Protein AF-A0A1Q3EMU6-F1 (afdb_monomer_lite)

Organism: Lentinula edodes (NCBI:txid5353)

Sequence (218 aa):
MSLITSTPNDILKLAMDQFSRGIFHMPHPSHAVPPSGKPLSSGAAPALDSFSRAKELFTIGSEALLVAEKLENPSERKYWASWSDSVFNQMKMEADVDAWRGPINRARGQCCLIVGTAQAEEFEEALENGDESVLRSEDADEAREALMDAISFLEKAKSAATSTDMDQDDDELQHFLEEALLTLANLTLDEKKREDLYLRAQKESGGAIDLSDEMDES

pLDDT: mean 84.79, std 17.45, range [35.22, 98.69]

Foldseek 3Di:
DDPVPDDLLRVCVVCVVVVVVCLVPDDAPVPPDDPDDDDDDPDPDDPPPPDDSLVVLLVVLVVLLVSLVPDPQLVSSLVSLVVSLVSLVVSCPHPCCLVCLLVSLQSNLSSLLSNLVSLLVVCVVVVVVVNLVCLVDPSVVSSLVSLVSSLVSLVSNVVSDPDDPPDPVLVVSLVSNLSSLQSNLVSDPDVVVSVVSNVVSCVSVVNPDDPPVVPPPD

Radius of gyration: 21.56 Å; chains: 1; bounding box: 58×44×61 Å

Secondary structure (DSSP, 8-state):
--GGG--HHHHHHHHHHHHHHHHHHSPPGGG----S----------------HHHHHHHHHHHHHHHHTT-SSHHHHHHHHHHHHHHHHHGGGSTTHHHHHHHHHHHHHHHHHHHHHHHHHHHHHHHHTT-GGGGGSHHHHHHHHHHHHHHHHHHHHHHH--SSSHHHHHHHHHHHHHHHHHHHHHT---HHHHHHHHHHHHHHTTT---TTSSTT--

Structure (mmCIF, N/CA/C/O backbone):
data_AF-A0A1Q3EMU6-F1
#
_entry.id   AF-A0A1Q3EMU6-F1
#
loop_
_atom_site.group_PDB
_atom_site.id
_atom_site.type_symbol
_atom_site.label_atom_id
_atom_site.label_alt_id
_atom_site.label_comp_id
_atom_site.label_asym_id
_atom_site.label_entity_id
_atom_site.label_seq_id
_atom_site.pdbx_PDB_ins_code
_atom_site.Cartn_x
_atom_site.Cartn_y
_atom_site.Cartn_z
_atom_site.occupancy
_atom_site.B_iso_or_equiv
_atom_site.auth_seq_id
_atom_site.auth_comp_id
_atom_site.auth_asym_id
_atom_site.auth_atom_id
_atom_site.pdbx_PDB_model_num
ATOM 1 N N . MET A 1 1 ? -12.445 -24.877 -18.626 1.00 53.44 1 MET A N 1
ATOM 2 C CA . MET A 1 1 ? -12.879 -23.515 -18.259 1.00 53.44 1 MET A CA 1
ATOM 3 C C . MET A 1 1 ? -12.935 -22.684 -19.526 1.00 53.44 1 MET A C 1
ATOM 5 O O . MET A 1 1 ? -12.009 -22.783 -20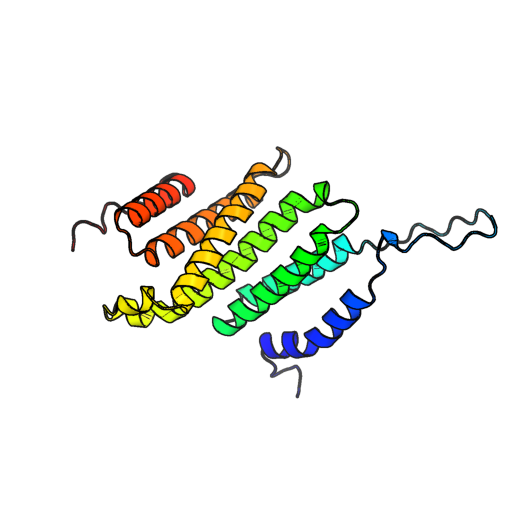.321 1.00 53.44 1 MET A O 1
ATOM 9 N N . SER A 1 2 ? -14.033 -21.968 -19.764 1.00 69.06 2 SER A N 1
ATOM 10 C CA . SER A 1 2 ? -14.103 -20.980 -20.846 1.00 69.06 2 SER A CA 1
ATOM 11 C C . SER A 1 2 ? -13.626 -19.648 -20.280 1.00 69.06 2 SER A C 1
ATOM 13 O O . SER A 1 2 ? -14.120 -19.250 -19.231 1.00 69.06 2 SER A O 1
ATOM 15 N N . LEU A 1 3 ? -12.708 -18.958 -20.965 1.00 71.94 3 LEU A N 1
ATOM 16 C CA . LEU A 1 3 ? -12.192 -17.642 -20.547 1.00 71.94 3 LEU A CA 1
ATOM 17 C C . LEU A 1 3 ? -13.309 -16.601 -20.335 1.00 71.94 3 LEU A C 1
ATOM 19 O O . LEU A 1 3 ? -13.121 -15.631 -19.619 1.00 71.94 3 LEU A O 1
ATOM 23 N N . ILE A 1 4 ? -14.480 -16.825 -20.937 1.00 78.00 4 ILE A N 1
ATOM 24 C CA . ILE A 1 4 ? -15.640 -15.924 -20.891 1.00 78.00 4 ILE A CA 1
ATOM 25 C C . ILE A 1 4 ? -16.303 -15.888 -19.500 1.00 78.00 4 ILE A C 1
ATOM 27 O O . ILE A 1 4 ? -16.995 -14.927 -19.189 1.00 78.00 4 ILE A O 1
ATOM 31 N N . THR A 1 5 ? -16.109 -16.912 -18.660 1.00 86.38 5 THR A N 1
ATOM 32 C CA . THR A 1 5 ? -16.716 -16.988 -17.315 1.00 86.38 5 THR A CA 1
ATOM 33 C C . THR A 1 5 ? -15.688 -16.921 -16.187 1.00 86.38 5 THR A C 1
ATOM 35 O O . THR A 1 5 ? -16.038 -17.191 -15.043 1.00 86.38 5 THR A O 1
ATOM 38 N N . SER A 1 6 ? -14.419 -16.661 -16.502 1.00 89.88 6 SER A N 1
ATOM 39 C CA . SER A 1 6 ? -13.349 -16.591 -15.505 1.00 89.88 6 SER A CA 1
ATOM 40 C C . SER A 1 6 ? -13.341 -15.224 -14.832 1.00 89.88 6 SER A C 1
ATOM 42 O O . SER A 1 6 ? -13.417 -14.201 -15.511 1.00 89.88 6 SER A O 1
ATOM 44 N N . THR A 1 7 ? -13.226 -15.207 -13.505 1.00 92.44 7 THR A N 1
ATOM 45 C CA . THR A 1 7 ? -13.000 -13.962 -12.759 1.00 92.44 7 THR A CA 1
ATOM 46 C C . THR A 1 7 ? -11.594 -13.416 -13.051 1.00 92.44 7 THR A C 1
ATOM 48 O O . THR A 1 7 ? -10.720 -14.181 -13.480 1.00 92.44 7 THR A O 1
ATOM 51 N N . PRO A 1 8 ? -11.317 -12.122 -12.806 1.00 93.56 8 PRO A N 1
ATOM 52 C CA . PRO A 1 8 ? -9.963 -11.583 -12.944 1.00 93.56 8 PRO A CA 1
ATOM 53 C C . PRO A 1 8 ? -8.926 -12.358 -12.114 1.00 93.56 8 PRO A C 1
ATOM 55 O O . PRO A 1 8 ? -7.853 -12.682 -12.621 1.00 93.56 8 PRO A O 1
ATOM 58 N N . ASN A 1 9 ? -9.276 -12.759 -10.888 1.00 94.00 9 ASN A N 1
ATOM 59 C CA . ASN A 1 9 ? -8.432 -13.605 -10.044 1.00 94.00 9 ASN A CA 1
ATOM 60 C C . ASN A 1 9 ? -8.143 -14.979 -10.676 1.00 94.00 9 ASN A C 1
ATOM 62 O O . ASN A 1 9 ? -7.000 -15.434 -10.644 1.00 94.00 9 ASN A O 1
ATOM 66 N N . ASP A 1 10 ? -9.128 -15.633 -11.302 1.00 92.50 10 ASP A N 1
ATOM 67 C CA . ASP A 1 10 ? -8.887 -16.902 -12.007 1.00 92.50 10 ASP A CA 1
ATOM 68 C C . ASP A 1 10 ? -7.901 -16.723 -13.165 1.00 92.50 10 ASP A C 1
ATOM 70 O O . ASP A 1 10 ? -7.027 -17.564 -13.381 1.00 92.50 10 ASP A O 1
ATOM 74 N N . ILE A 1 11 ? -8.022 -15.618 -13.906 1.00 91.56 11 ILE A N 1
ATOM 75 C CA . ILE A 1 11 ? -7.122 -15.298 -15.019 1.00 91.56 11 ILE A CA 1
ATOM 76 C C . ILE A 1 11 ? -5.702 -15.054 -14.498 1.00 91.56 11 ILE A C 1
ATOM 78 O O . ILE A 1 11 ? -4.755 -15.620 -15.047 1.00 91.56 11 ILE A O 1
ATOM 82 N N . LEU A 1 12 ? -5.546 -14.279 -13.421 1.00 93.19 12 LEU A N 1
ATOM 83 C CA . LEU A 1 12 ? -4.244 -14.041 -12.799 1.00 93.19 12 LEU A CA 1
ATOM 84 C C . LEU A 1 12 ? -3.617 -15.346 -12.283 1.00 93.19 12 LEU A C 1
ATOM 86 O O . LEU A 1 12 ? -2.450 -15.613 -12.570 1.00 93.19 12 LEU A O 1
ATOM 90 N N . LYS A 1 13 ? -4.391 -16.220 -11.623 1.00 92.88 13 LYS A N 1
ATOM 91 C CA . LYS A 1 13 ? -3.922 -17.545 -11.170 1.00 92.88 13 LYS A CA 1
ATOM 92 C C . LYS A 1 13 ? -3.442 -18.410 -12.335 1.00 92.88 13 LYS A C 1
ATOM 94 O O . LYS A 1 13 ? -2.400 -19.052 -12.229 1.00 92.88 13 LYS A O 1
ATOM 99 N N . LEU A 1 14 ? -4.165 -18.409 -13.458 1.00 91.06 14 LEU A N 1
ATOM 100 C CA . LEU A 1 14 ? -3.761 -19.131 -14.670 1.00 91.06 14 LEU A CA 1
ATOM 101 C C . LEU A 1 14 ? -2.489 -18.546 -15.305 1.00 91.06 14 LEU A C 1
ATOM 103 O O . LEU A 1 14 ? -1.667 -19.293 -15.838 1.00 91.06 14 LEU A O 1
ATOM 107 N N . ALA A 1 15 ? -2.318 -17.224 -15.261 1.00 90.38 15 ALA A N 1
ATOM 108 C CA . ALA A 1 15 ? -1.162 -16.534 -15.828 1.00 90.38 15 ALA A CA 1
ATOM 109 C C . ALA A 1 15 ? 0.096 -16.627 -14.945 1.00 90.38 15 ALA A C 1
ATOM 111 O O . ALA A 1 15 ? 1.212 -16.579 -15.466 1.00 90.38 15 ALA A O 1
ATOM 112 N N . MET A 1 16 ? -0.067 -16.814 -13.632 1.00 90.81 16 MET A N 1
ATOM 113 C CA . MET A 1 16 ? 1.012 -16.824 -12.638 1.00 90.81 16 MET A CA 1
ATOM 114 C C . MET A 1 16 ? 2.159 -17.772 -12.986 1.00 90.81 16 MET A C 1
ATOM 116 O O . MET A 1 16 ? 3.328 -17.398 -12.874 1.00 90.81 16 MET A O 1
ATOM 120 N N . ASP A 1 17 ? 1.847 -18.982 -13.451 1.00 87.00 17 ASP A N 1
ATOM 121 C CA . ASP A 1 17 ? 2.860 -19.959 -13.856 1.00 87.00 17 ASP A CA 1
ATOM 122 C C . ASP A 1 17 ? 3.706 -19.445 -15.027 1.00 87.00 17 ASP A C 1
ATOM 124 O O . ASP A 1 17 ? 4.917 -19.671 -15.078 1.00 87.00 17 ASP A O 1
ATOM 128 N N . GLN A 1 18 ? 3.087 -18.730 -15.970 1.00 90.44 18 GLN A N 1
ATOM 129 C CA . GLN A 1 18 ? 3.793 -18.161 -17.116 1.00 90.44 18 GLN A CA 1
ATOM 130 C C . GLN A 1 18 ? 4.646 -16.967 -16.701 1.00 90.44 18 GLN A C 1
ATOM 132 O O . GLN A 1 18 ? 5.803 -16.892 -17.113 1.00 90.44 18 GLN A O 1
ATOM 137 N N . PHE A 1 19 ? 4.132 -16.087 -15.835 1.00 91.00 19 PHE A N 1
ATOM 138 C CA . PHE A 1 19 ? 4.918 -14.985 -15.280 1.00 91.00 19 PHE A CA 1
ATOM 139 C C . PHE A 1 19 ? 6.119 -15.499 -14.496 1.00 91.00 19 PHE A C 1
ATOM 141 O O . PHE A 1 19 ? 7.240 -15.071 -14.749 1.00 91.00 19 PHE A O 1
ATOM 148 N N . SER A 1 20 ? 5.918 -16.480 -13.619 1.00 89.56 20 SER A N 1
ATOM 149 C CA . SER A 1 20 ? 6.985 -17.042 -12.787 1.00 89.56 20 SER A CA 1
ATOM 150 C C . SER A 1 20 ? 8.094 -17.664 -13.636 1.00 89.56 20 SER A C 1
ATOM 152 O O . SER A 1 20 ? 9.276 -17.405 -13.412 1.00 89.56 20 SER A O 1
ATOM 154 N N . ARG A 1 21 ? 7.727 -18.439 -14.668 1.00 91.12 21 ARG A N 1
ATOM 155 C CA . ARG A 1 21 ? 8.693 -19.028 -15.612 1.00 91.12 21 ARG A CA 1
ATOM 156 C C . ARG A 1 21 ? 9.386 -17.962 -16.450 1.00 91.12 21 ARG A C 1
ATOM 158 O O . ARG A 1 21 ? 10.594 -18.054 -16.650 1.00 91.12 21 ARG A O 1
ATOM 165 N N . GLY A 1 22 ? 8.640 -16.961 -16.915 1.00 91.50 22 GLY A N 1
ATOM 166 C CA . GLY A 1 22 ? 9.174 -15.815 -17.641 1.00 91.50 22 GLY A CA 1
ATOM 167 C C . GLY A 1 22 ? 10.236 -15.095 -16.818 1.00 91.50 22 GLY A C 1
ATOM 168 O O . GLY A 1 22 ? 11.389 -15.064 -17.231 1.00 91.50 22 GLY A O 1
ATOM 169 N N . ILE A 1 23 ? 9.868 -14.620 -15.624 1.00 91.31 23 ILE A N 1
ATOM 170 C CA . ILE A 1 23 ? 10.731 -13.913 -14.664 1.00 91.31 23 ILE A CA 1
ATOM 171 C C . ILE A 1 23 ? 11.990 -14.722 -14.332 1.00 91.31 23 ILE A C 1
ATOM 173 O O . ILE A 1 23 ? 13.088 -14.160 -14.314 1.00 91.31 23 ILE A O 1
ATOM 177 N N . PHE A 1 24 ? 11.844 -16.031 -14.103 1.00 89.75 24 PHE A N 1
ATOM 178 C CA . PHE A 1 24 ? 12.963 -16.922 -13.792 1.00 89.75 24 PHE A CA 1
ATOM 179 C C . PHE A 1 24 ? 13.955 -17.068 -14.955 1.00 89.75 24 PHE A C 1
ATOM 181 O O . PHE A 1 24 ? 15.157 -17.186 -14.733 1.00 89.75 24 PHE A O 1
ATOM 188 N N . HIS A 1 25 ? 13.469 -17.061 -16.197 1.00 89.50 25 HIS A N 1
ATOM 189 C CA . HIS A 1 25 ? 14.303 -17.211 -17.389 1.00 89.50 25 HIS A CA 1
ATOM 190 C C . HIS A 1 25 ? 14.736 -15.877 -18.021 1.00 89.50 25 HIS A C 1
ATOM 192 O O . HIS A 1 25 ? 15.429 -15.897 -19.041 1.00 89.50 25 HIS A O 1
ATOM 198 N N . MET A 1 26 ? 14.365 -14.728 -17.442 1.00 89.19 26 MET A N 1
ATOM 199 C CA . MET A 1 26 ? 14.778 -13.420 -17.959 1.00 89.19 26 MET A CA 1
ATOM 200 C C . MET A 1 26 ? 16.310 -13.258 -17.914 1.00 89.19 26 MET A C 1
ATOM 202 O O . MET A 1 26 ? 16.926 -13.538 -16.885 1.00 89.19 26 MET A O 1
ATOM 206 N N . PRO A 1 27 ? 16.943 -12.752 -18.990 1.00 85.62 27 PRO A N 1
ATOM 207 C CA . PRO A 1 27 ? 18.361 -12.405 -18.989 1.00 85.62 27 PRO A CA 1
ATOM 208 C C . PRO A 1 27 ? 18.730 -11.434 -17.861 1.00 85.62 27 PRO A C 1
ATOM 210 O O . PRO A 1 27 ? 18.149 -10.357 -17.752 1.00 85.62 27 PRO A O 1
ATOM 213 N N . HIS A 1 28 ? 19.732 -11.787 -17.055 1.00 80.81 28 HIS A N 1
ATOM 214 C CA . HIS A 1 28 ? 20.266 -10.912 -16.008 1.00 80.81 28 HIS A CA 1
ATOM 215 C C . HIS A 1 28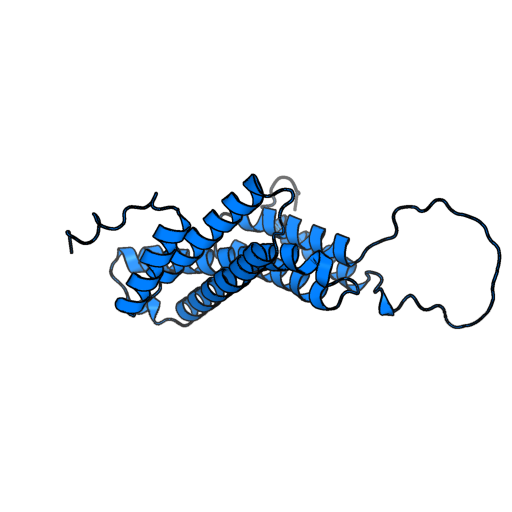 ? 21.457 -10.085 -16.526 1.00 80.81 28 HIS A C 1
ATOM 217 O O . HIS A 1 28 ? 22.333 -10.655 -17.189 1.00 80.81 28 HIS A O 1
ATOM 223 N N . PRO A 1 29 ? 21.571 -8.788 -16.173 1.00 68.12 29 PRO A N 1
ATOM 224 C CA . PRO A 1 29 ? 22.660 -7.923 -16.644 1.00 68.12 29 PRO A CA 1
ATOM 225 C C . PRO A 1 29 ? 24.064 -8.451 -16.311 1.00 68.12 29 PRO A C 1
ATOM 227 O O . PRO A 1 29 ? 24.994 -8.317 -17.102 1.00 68.12 29 PRO A O 1
ATOM 230 N N . SER A 1 30 ? 24.218 -9.107 -15.159 1.00 60.94 30 SER A N 1
ATOM 231 C CA . SER A 1 30 ? 25.486 -9.655 -14.658 1.00 60.94 30 SER A CA 1
ATOM 232 C C . SER A 1 30 ? 25.951 -10.936 -15.365 1.00 60.94 30 SER A C 1
ATOM 234 O O . SER A 1 30 ? 27.125 -11.293 -15.267 1.00 60.94 30 SER A O 1
ATOM 236 N N . HIS A 1 31 ? 25.074 -11.613 -16.112 1.00 53.31 31 HIS A N 1
ATOM 237 C CA . HIS A 1 31 ? 25.394 -12.844 -16.845 1.00 53.31 31 HIS A CA 1
ATOM 238 C C . HIS A 1 31 ? 25.664 -12.620 -18.342 1.00 53.31 31 HIS A C 1
ATOM 240 O O . HIS A 1 31 ? 25.978 -13.570 -19.057 1.00 53.31 31 HIS A O 1
ATOM 246 N N . ALA A 1 32 ? 25.622 -11.372 -18.818 1.00 53.16 32 ALA A N 1
ATOM 247 C CA . ALA A 1 32 ? 25.907 -11.009 -20.208 1.00 53.16 32 ALA A CA 1
ATOM 248 C C . ALA A 1 32 ? 27.413 -10.853 -20.521 1.00 53.16 32 ALA A C 1
ATOM 250 O O . ALA A 1 32 ? 27.782 -10.166 -21.472 1.00 53.16 32 ALA A O 1
ATOM 251 N N . VAL A 1 33 ? 28.303 -11.483 -19.744 1.00 48.41 33 VAL A N 1
ATOM 252 C CA . VAL A 1 33 ? 29.728 -11.582 -20.095 1.00 48.41 33 VAL A CA 1
ATOM 253 C C . VAL A 1 33 ? 29.903 -12.817 -20.984 1.00 48.41 33 VAL A C 1
ATOM 255 O O . VAL A 1 33 ? 29.780 -13.938 -20.483 1.00 48.41 33 VAL A O 1
ATOM 258 N N . PRO A 1 34 ? 30.184 -12.677 -22.294 1.00 49.97 34 PRO A N 1
ATOM 259 C CA . PRO A 1 34 ? 30.505 -13.837 -23.108 1.00 49.97 34 PRO A CA 1
ATOM 260 C C . PRO A 1 34 ? 31.825 -14.443 -22.603 1.00 49.97 34 PRO A C 1
ATOM 262 O O . PRO A 1 34 ? 32.760 -13.695 -22.299 1.00 49.97 34 PRO A O 1
ATOM 265 N N . PRO A 1 35 ? 31.952 -15.780 -22.523 1.00 47.91 35 PRO A N 1
ATOM 266 C CA . PRO A 1 35 ? 33.237 -16.395 -22.248 1.00 47.91 35 PRO A CA 1
ATOM 267 C C . PRO A 1 35 ? 34.201 -15.998 -23.368 1.00 47.91 35 PRO A C 1
ATOM 269 O O . PRO A 1 35 ? 33.926 -16.161 -24.556 1.00 47.91 35 PRO A O 1
ATOM 272 N N . SER A 1 36 ? 35.319 -15.416 -22.956 1.00 55.16 36 SER A N 1
ATOM 273 C CA . SER A 1 36 ? 36.428 -14.925 -23.761 1.00 55.16 36 SER A CA 1
ATOM 274 C C . SER A 1 36 ? 36.716 -15.800 -24.988 1.00 55.16 36 SER A C 1
ATOM 276 O O . SER A 1 36 ? 37.166 -16.936 -24.843 1.00 55.16 36 SER A O 1
ATOM 278 N N . GLY A 1 37 ? 36.549 -15.257 -26.200 1.00 52.12 37 GLY A N 1
ATOM 279 C CA . GLY A 1 37 ? 37.150 -15.873 -27.387 1.00 52.12 37 GLY A CA 1
ATOM 280 C C . GLY A 1 37 ? 36.519 -15.575 -28.746 1.00 52.12 37 GLY A C 1
ATOM 281 O O . GLY A 1 37 ? 36.004 -16.501 -29.364 1.00 52.12 37 GLY A O 1
ATOM 282 N N . LYS A 1 38 ? 36.655 -14.330 -29.236 1.00 41.47 38 LYS A N 1
ATOM 283 C CA . LYS A 1 38 ? 36.968 -13.908 -30.633 1.00 41.47 38 LYS A CA 1
ATOM 284 C C . LYS A 1 38 ? 36.231 -12.610 -31.012 1.00 41.47 38 LYS A C 1
ATOM 286 O O . LYS A 1 38 ? 35.011 -12.565 -30.891 1.00 41.47 38 LYS A O 1
ATOM 291 N N . PRO A 1 39 ? 36.924 -11.584 -31.545 1.00 46.97 39 PRO A N 1
ATOM 292 C CA . PRO A 1 39 ? 36.263 -10.444 -32.158 1.00 46.97 39 PRO A CA 1
ATOM 293 C C . PRO A 1 39 ? 35.869 -10.841 -33.584 1.00 46.97 39 PRO A C 1
ATOM 295 O O . PRO A 1 39 ? 36.733 -11.087 -34.425 1.00 46.97 39 PRO A O 1
ATOM 298 N N . LEU A 1 40 ? 34.573 -10.929 -33.867 1.00 44.22 40 LEU A N 1
ATOM 299 C CA . LEU A 1 40 ? 34.080 -11.098 -35.229 1.00 44.22 40 LEU A CA 1
ATOM 300 C C . LEU A 1 40 ? 33.068 -10.002 -35.544 1.00 44.22 40 LEU A C 1
ATOM 302 O O . LEU A 1 40 ? 31.947 -10.013 -35.058 1.00 44.22 40 LEU A O 1
ATOM 306 N N . SER A 1 41 ? 33.526 -9.114 -36.426 1.00 43.78 41 SER A N 1
ATOM 307 C CA . SER A 1 41 ? 32.748 -8.407 -37.438 1.00 43.78 41 SER A CA 1
ATOM 308 C C . SER A 1 41 ? 31.661 -7.446 -36.953 1.00 43.78 41 SER A C 1
ATOM 310 O O . SER A 1 41 ? 30.558 -7.829 -36.580 1.00 43.78 41 SER A O 1
ATOM 312 N N . SER A 1 42 ? 31.965 -6.163 -37.138 1.00 49.34 42 SER A N 1
ATOM 313 C CA . SER A 1 42 ? 31.026 -5.058 -37.305 1.00 49.34 42 SER A CA 1
ATOM 314 C C . SER A 1 42 ? 29.943 -5.386 -38.344 1.00 49.34 42 SER A C 1
ATOM 316 O O . SER A 1 42 ? 30.111 -5.152 -39.539 1.00 49.34 42 SER A O 1
ATOM 318 N N . GLY A 1 43 ? 28.824 -5.930 -37.885 1.00 41.28 43 GLY A N 1
ATOM 319 C CA . GLY A 1 43 ? 27.552 -5.909 -38.588 1.00 41.28 43 GLY A CA 1
ATOM 320 C C . GLY A 1 43 ? 26.561 -5.238 -37.658 1.00 41.28 43 GLY A C 1
ATOM 321 O O . GLY A 1 43 ? 26.096 -5.872 -36.717 1.00 41.28 43 GLY A O 1
ATOM 322 N N . ALA A 1 44 ? 26.305 -3.947 -37.870 1.00 49.44 44 ALA A N 1
ATOM 323 C CA . ALA A 1 44 ? 25.269 -3.218 -37.154 1.00 49.44 44 ALA A CA 1
ATOM 324 C C . ALA A 1 44 ? 23.910 -3.837 -37.513 1.00 49.44 44 ALA A C 1
ATOM 326 O O . ALA A 1 44 ? 23.273 -3.452 -38.492 1.00 49.44 44 ALA A O 1
ATOM 327 N N . ALA A 1 45 ? 23.499 -4.844 -36.743 1.00 44.66 45 ALA A N 1
ATOM 328 C CA . ALA A 1 45 ? 22.093 -5.167 -36.603 1.00 44.66 45 ALA A CA 1
ATOM 329 C C . ALA A 1 45 ? 21.405 -3.908 -36.053 1.00 44.66 45 ALA A C 1
ATOM 331 O O . ALA A 1 45 ? 22.001 -3.228 -35.207 1.00 44.66 45 ALA A O 1
ATOM 332 N N . PRO A 1 46 ? 20.204 -3.549 -36.537 1.00 44.47 46 PRO A N 1
ATOM 333 C CA . PRO A 1 46 ? 19.476 -2.445 -35.938 1.00 44.47 46 PRO A CA 1
ATOM 334 C C . PRO A 1 46 ? 19.342 -2.761 -34.451 1.00 44.47 46 PRO A C 1
ATOM 336 O O . PRO A 1 46 ? 19.071 -3.910 -34.093 1.00 44.47 46 PRO A O 1
ATOM 339 N N . ALA A 1 47 ? 19.594 -1.767 -33.603 1.00 50.97 47 ALA A N 1
ATOM 340 C CA . ALA A 1 47 ? 19.286 -1.831 -32.187 1.00 50.97 47 ALA A CA 1
ATOM 341 C C . ALA A 1 47 ? 17.765 -2.009 -32.048 1.00 50.97 47 ALA A C 1
ATOM 343 O O . ALA A 1 47 ? 17.029 -1.046 -31.882 1.00 50.97 47 ALA A O 1
ATOM 344 N N . LEU A 1 48 ? 17.283 -3.239 -32.232 1.00 50.16 48 LEU A N 1
ATOM 345 C CA . LEU A 1 48 ? 16.019 -3.685 -31.676 1.00 50.16 48 LEU A CA 1
ATOM 346 C C . LEU A 1 48 ? 16.152 -3.411 -30.185 1.00 50.16 48 LEU A C 1
ATOM 348 O O . LEU A 1 48 ? 17.130 -3.883 -29.600 1.00 50.16 48 LEU A O 1
ATOM 352 N N . ASP A 1 49 ? 15.251 -2.587 -29.646 1.00 55.62 49 ASP A N 1
ATOM 353 C CA . ASP A 1 49 ? 15.207 -2.165 -28.246 1.00 55.62 49 ASP A CA 1
ATOM 354 C C . ASP A 1 49 ? 15.810 -3.237 -27.341 1.00 55.62 49 ASP A C 1
ATOM 356 O O . ASP A 1 49 ? 15.280 -4.343 -27.209 1.00 55.62 49 ASP A O 1
ATOM 360 N N . SER A 1 50 ? 16.993 -2.951 -26.801 1.00 73.75 50 SER A N 1
ATOM 361 C CA . SER A 1 50 ? 17.712 -3.906 -25.972 1.00 73.75 50 SER A CA 1
ATOM 362 C C . SER A 1 50 ? 16.822 -4.298 -24.796 1.00 73.75 50 SER A C 1
ATOM 364 O O . SER A 1 50 ? 16.393 -3.426 -24.039 1.00 73.75 50 SER A O 1
ATOM 366 N N . PHE A 1 51 ? 16.551 -5.596 -24.652 1.00 83.00 51 PHE A N 1
ATOM 367 C CA . PHE A 1 51 ? 15.772 -6.149 -23.547 1.00 83.00 51 PHE A CA 1
ATOM 368 C C . PHE A 1 51 ? 16.289 -5.618 -22.201 1.00 83.00 51 PHE A C 1
ATOM 370 O O . PHE A 1 51 ? 17.467 -5.781 -21.878 1.00 83.00 51 PHE A O 1
ATOM 377 N N . SER A 1 52 ? 15.405 -5.000 -21.415 1.00 87.88 52 SER A N 1
ATOM 378 C CA . SER A 1 52 ? 15.714 -4.494 -20.077 1.00 87.88 52 SER A CA 1
ATOM 379 C C . SER A 1 52 ? 14.918 -5.281 -19.051 1.00 87.88 52 SER A C 1
ATOM 381 O O . SER A 1 52 ? 13.717 -5.066 -18.901 1.00 87.88 52 SER A O 1
ATOM 383 N N . ARG A 1 53 ? 15.591 -6.177 -18.316 1.00 89.00 53 ARG A N 1
ATOM 384 C CA . ARG A 1 53 ? 14.951 -6.981 -17.262 1.00 89.00 53 ARG A CA 1
ATOM 385 C C . ARG A 1 53 ? 14.204 -6.104 -16.260 1.00 89.00 53 ARG A C 1
ATOM 387 O O . ARG A 1 53 ? 13.073 -6.416 -15.915 1.00 89.00 53 ARG A O 1
ATOM 394 N N . ALA A 1 54 ? 14.816 -4.997 -15.836 1.00 90.44 54 ALA A N 1
ATOM 395 C CA . ALA A 1 54 ? 14.197 -4.046 -14.919 1.00 90.44 54 ALA A CA 1
ATOM 396 C C . ALA A 1 54 ? 12.877 -3.486 -15.477 1.00 90.44 54 ALA A C 1
ATOM 398 O O . ALA A 1 54 ? 11.869 -3.498 -14.777 1.00 90.44 54 ALA A O 1
ATOM 399 N N . LYS A 1 55 ? 12.858 -3.076 -16.754 1.00 91.38 55 LYS A N 1
ATOM 400 C CA . LYS A 1 55 ? 11.643 -2.573 -17.410 1.00 91.38 55 LYS A CA 1
ATOM 401 C C . LYS A 1 55 ? 10.547 -3.638 -17.453 1.00 91.38 55 LYS A C 1
ATOM 403 O O . LYS A 1 55 ? 9.419 -3.350 -17.080 1.00 91.38 55 LYS A O 1
ATOM 408 N N . GLU A 1 56 ? 10.885 -4.864 -17.851 1.00 92.69 56 GLU A N 1
ATOM 409 C CA . GLU A 1 56 ? 9.912 -5.961 -17.944 1.00 92.69 56 GLU A CA 1
ATOM 410 C C . GLU A 1 56 ? 9.348 -6.363 -16.577 1.00 92.69 56 GLU A C 1
ATOM 412 O O . GLU A 1 56 ? 8.144 -6.568 -16.446 1.00 92.69 56 GLU A O 1
ATOM 417 N N . LEU A 1 57 ? 10.189 -6.440 -15.539 1.00 94.12 57 LEU A N 1
ATOM 418 C CA . LEU A 1 57 ? 9.725 -6.701 -14.174 1.00 94.12 57 LEU A CA 1
ATOM 419 C C . LEU A 1 57 ? 8.790 -5.607 -13.677 1.00 94.12 57 LEU A C 1
ATOM 421 O O . LEU A 1 57 ? 7.748 -5.917 -13.106 1.00 94.12 57 LEU A O 1
ATOM 425 N N . PHE A 1 58 ? 9.150 -4.345 -13.913 1.00 94.38 58 PHE A N 1
ATOM 426 C CA . PHE A 1 58 ? 8.317 -3.221 -13.516 1.00 94.38 58 PHE A CA 1
ATOM 427 C C . PHE A 1 58 ? 6.966 -3.258 -14.223 1.00 94.38 58 PHE A C 1
ATOM 429 O O . PHE A 1 58 ? 5.940 -3.087 -13.573 1.00 94.38 58 PHE A O 1
ATOM 436 N N . THR A 1 59 ? 6.951 -3.535 -15.530 1.00 94.81 59 THR A N 1
ATOM 437 C CA . THR A 1 59 ? 5.714 -3.688 -16.300 1.00 94.81 59 THR A CA 1
ATOM 438 C C . THR A 1 59 ? 4.866 -4.835 -15.757 1.00 94.81 59 THR A C 1
ATOM 440 O O . THR A 1 59 ? 3.701 -4.617 -15.454 1.00 94.81 59 THR A O 1
ATOM 443 N N . ILE A 1 60 ? 5.429 -6.031 -15.554 1.00 95.00 60 ILE A N 1
ATOM 444 C CA . ILE A 1 60 ? 4.668 -7.174 -15.020 1.00 95.00 60 ILE A CA 1
ATOM 445 C C . ILE A 1 60 ? 4.092 -6.862 -13.633 1.00 95.00 60 ILE A C 1
ATOM 447 O O . ILE A 1 60 ? 2.914 -7.120 -13.397 1.00 95.00 60 ILE A O 1
ATOM 451 N N . GLY A 1 61 ? 4.909 -6.313 -12.729 1.00 96.31 61 GLY A N 1
ATOM 452 C CA . GLY A 1 61 ? 4.474 -5.956 -11.380 1.00 96.31 61 GLY A CA 1
ATOM 453 C C . GLY A 1 61 ? 3.382 -4.886 -11.39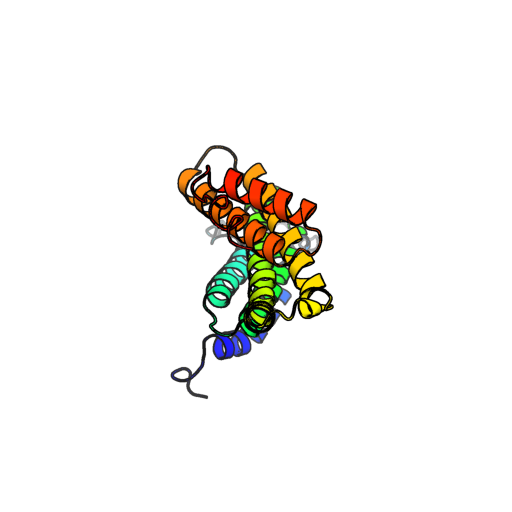0 1.00 96.31 61 GLY A C 1
ATOM 454 O O . GLY A 1 61 ? 2.380 -5.039 -10.702 1.00 96.31 61 GLY A O 1
ATOM 455 N N . SER A 1 62 ? 3.536 -3.841 -12.208 1.00 96.50 62 SER A N 1
ATOM 456 C CA . SER A 1 62 ? 2.574 -2.731 -12.277 1.00 96.50 62 SER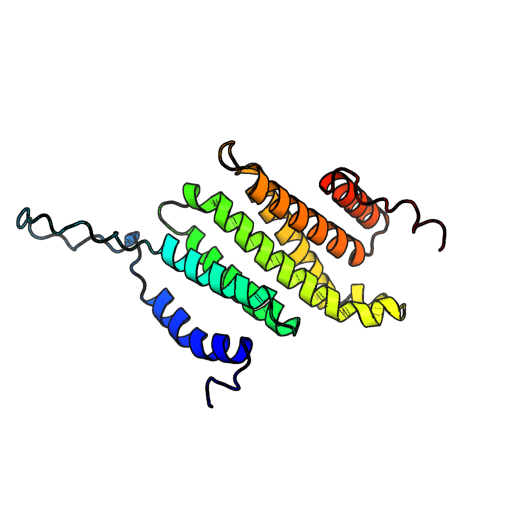 A CA 1
ATOM 457 C C . SER A 1 62 ? 1.243 -3.168 -12.881 1.00 96.50 62 SER A C 1
ATOM 459 O O . SER A 1 62 ? 0.193 -2.843 -12.346 1.00 96.50 62 SER A O 1
ATOM 461 N N . GLU A 1 63 ? 1.263 -3.954 -13.958 1.00 96.12 63 GLU A N 1
ATOM 462 C CA . GLU A 1 63 ? 0.036 -4.457 -14.586 1.00 96.12 63 GLU A CA 1
ATOM 463 C C . GLU A 1 63 ? -0.717 -5.425 -13.663 1.00 96.12 63 GLU A C 1
ATOM 465 O O . GLU A 1 63 ? -1.943 -5.376 -13.578 1.00 96.12 63 GLU A O 1
ATOM 470 N N . ALA A 1 64 ? -0.004 -6.284 -12.927 1.00 96.25 64 ALA A N 1
ATOM 471 C CA . ALA A 1 64 ? -0.632 -7.145 -11.929 1.00 96.25 64 ALA A CA 1
ATOM 472 C C . ALA A 1 64 ? -1.220 -6.339 -10.762 1.00 96.25 64 ALA A C 1
ATOM 474 O O . ALA A 1 64 ? -2.331 -6.640 -10.328 1.00 96.25 64 ALA A O 1
ATOM 475 N N . LEU A 1 65 ? -0.520 -5.297 -10.305 1.00 97.25 65 LEU A N 1
ATOM 476 C CA . LEU A 1 65 ? -0.995 -4.388 -9.264 1.00 97.25 65 LEU A CA 1
ATOM 477 C C . LEU A 1 65 ? -2.275 -3.651 -9.688 1.00 97.25 65 LEU A C 1
ATOM 479 O O . LEU A 1 65 ? -3.252 -3.665 -8.947 1.00 97.25 65 LEU A O 1
ATOM 483 N N . LEU A 1 66 ? -2.319 -3.117 -10.913 1.00 96.12 66 LEU A N 1
ATOM 484 C CA . LEU A 1 66 ? -3.501 -2.445 -11.476 1.00 96.12 66 LEU A CA 1
ATOM 485 C C . LEU A 1 66 ? -4.739 -3.350 -11.539 1.00 96.12 66 LEU A C 1
ATOM 487 O O . LEU A 1 66 ? -5.874 -2.869 -11.475 1.00 96.12 66 LEU A O 1
ATOM 491 N N . VAL A 1 67 ? -4.543 -4.660 -11.719 1.00 96.25 67 VAL A N 1
ATOM 492 C CA . VAL A 1 67 ? -5.638 -5.635 -11.639 1.00 96.25 67 VAL A CA 1
ATOM 493 C C . VAL A 1 67 ? -5.974 -5.943 -10.183 1.00 96.25 67 VAL A C 1
ATOM 495 O O . VAL A 1 67 ? -7.158 -6.010 -9.859 1.00 96.25 67 VAL A O 1
ATOM 498 N N . ALA A 1 68 ? -4.964 -6.105 -9.321 1.00 96.31 68 ALA A N 1
ATOM 499 C CA . ALA A 1 68 ? -5.134 -6.393 -7.900 1.00 96.31 68 ALA A CA 1
ATOM 500 C C . ALA A 1 68 ? -6.037 -5.360 -7.221 1.00 96.31 68 ALA A C 1
ATOM 502 O O . ALA A 1 68 ? -6.980 -5.746 -6.547 1.00 96.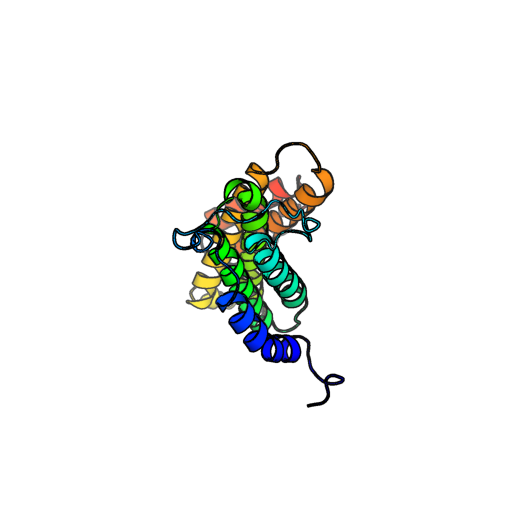31 68 ALA A O 1
ATOM 503 N N . GLU A 1 69 ? -5.831 -4.069 -7.476 1.00 94.44 69 GLU A N 1
ATOM 504 C CA . GLU A 1 69 ? -6.641 -2.970 -6.921 1.00 94.44 69 GLU A CA 1
ATOM 505 C C . GLU A 1 69 ? -8.134 -3.070 -7.221 1.00 94.44 69 GLU A C 1
ATOM 507 O O . GLU A 1 69 ? -8.964 -2.568 -6.471 1.00 94.44 69 GLU A O 1
ATOM 512 N N . LYS A 1 70 ? -8.488 -3.724 -8.327 1.00 94.94 70 LYS A N 1
ATOM 513 C CA . LYS A 1 70 ? -9.865 -3.807 -8.819 1.00 94.94 70 LYS A CA 1
ATOM 514 C C . LYS A 1 70 ? -10.557 -5.104 -8.421 1.00 94.94 70 LYS A C 1
ATOM 516 O O . LYS A 1 70 ? -11.697 -5.321 -8.830 1.00 94.94 70 LYS A O 1
ATOM 521 N N . LEU A 1 71 ? -9.882 -5.993 -7.690 1.00 96.19 71 LEU A N 1
ATOM 522 C CA . LEU A 1 71 ? -10.513 -7.213 -7.199 1.00 96.19 71 LEU A CA 1
ATOM 523 C C . LEU A 1 71 ? -11.491 -6.860 -6.080 1.00 96.19 71 LEU A C 1
ATOM 525 O O . LEU A 1 71 ? -11.190 -6.060 -5.201 1.00 96.19 71 LEU A O 1
ATOM 529 N N . GLU A 1 72 ? -12.668 -7.476 -6.115 1.00 94.56 72 GLU A N 1
ATOM 530 C CA . GLU A 1 72 ? -13.729 -7.222 -5.135 1.00 94.56 72 GLU A CA 1
ATOM 531 C C . GLU A 1 72 ? -13.404 -7.843 -3.772 1.00 94.56 72 GLU A C 1
ATOM 533 O O . GLU A 1 72 ? -13.770 -7.296 -2.739 1.00 94.56 72 GLU A O 1
ATOM 538 N N . ASN A 1 73 ? -12.713 -8.986 -3.768 1.00 95.62 73 ASN A N 1
ATOM 539 C CA . ASN A 1 73 ? -12.398 -9.724 -2.554 1.00 95.62 73 ASN A CA 1
ATOM 540 C C . ASN A 1 73 ? -11.102 -9.187 -1.902 1.00 95.62 73 ASN A C 1
ATOM 542 O O . ASN A 1 73 ? -10.044 -9.265 -2.542 1.00 95.62 73 ASN A O 1
ATOM 546 N N . PRO A 1 74 ? -11.142 -8.718 -0.638 1.00 96.06 74 PRO A N 1
ATOM 547 C CA . PRO A 1 74 ? -9.969 -8.167 0.044 1.00 96.06 74 PRO A CA 1
ATOM 548 C C . PRO A 1 74 ? -8.804 -9.157 0.150 1.00 96.06 74 PRO A C 1
ATOM 550 O O . PRO A 1 74 ? -7.663 -8.821 -0.169 1.00 96.06 74 PRO A O 1
ATOM 553 N N . SER A 1 75 ? -9.069 -10.421 0.483 1.00 95.88 75 SER A N 1
ATOM 554 C CA . SER A 1 75 ? -8.019 -11.436 0.587 1.00 95.88 75 SER A CA 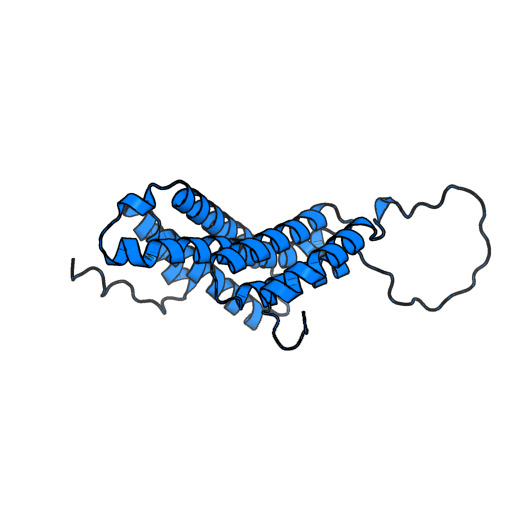1
ATOM 555 C C . SER A 1 75 ? -7.339 -11.710 -0.769 1.00 95.88 75 SER A C 1
ATOM 557 O O . SER A 1 75 ? -6.143 -12.009 -0.823 1.00 95.88 75 SER A O 1
ATOM 559 N N . GLU A 1 76 ? -8.063 -11.567 -1.889 1.00 97.38 76 GLU A N 1
ATOM 560 C CA . GLU A 1 76 ? -7.473 -11.630 -3.234 1.00 97.38 76 GLU A CA 1
ATOM 561 C C . GLU A 1 76 ? -6.637 -10.383 -3.555 1.00 97.38 76 GLU A C 1
ATOM 563 O O . GLU A 1 76 ? -5.539 -10.528 -4.105 1.00 97.38 76 GLU A O 1
ATOM 568 N N . ARG A 1 77 ? -7.098 -9.182 -3.167 1.00 97.50 77 ARG A N 1
ATOM 569 C CA . ARG A 1 77 ? -6.310 -7.938 -3.269 1.00 97.50 77 ARG A CA 1
ATOM 570 C C . ARG A 1 77 ? -4.992 -8.063 -2.511 1.00 97.50 77 ARG A C 1
ATOM 572 O O . ARG A 1 77 ? -3.933 -7.883 -3.115 1.00 97.50 77 ARG A O 1
ATOM 579 N N . LYS A 1 78 ? -5.045 -8.471 -1.235 1.00 97.56 78 LYS A N 1
ATOM 580 C CA . LYS A 1 78 ? -3.869 -8.724 -0.381 1.00 97.56 78 LYS A CA 1
ATOM 581 C C . LYS A 1 78 ? -2.883 -9.659 -1.077 1.00 97.56 78 LYS A C 1
ATOM 583 O O . LYS A 1 78 ? -1.691 -9.356 -1.155 1.00 97.56 78 LYS A O 1
ATOM 588 N N . TYR A 1 79 ? -3.368 -10.781 -1.612 1.00 97.69 79 TYR A N 1
ATOM 589 C CA . TYR A 1 79 ? -2.524 -11.777 -2.272 1.00 97.69 79 TYR A CA 1
ATOM 590 C C . TYR A 1 79 ? -1.798 -11.212 -3.501 1.00 97.69 79 TYR A C 1
ATOM 592 O O . TYR A 1 79 ? -0.577 -11.348 -3.616 1.00 97.69 79 TYR A O 1
ATOM 600 N N . TRP A 1 80 ? -2.524 -10.565 -4.415 1.00 98.19 80 TRP A N 1
ATOM 601 C CA . TRP A 1 80 ? -1.951 -10.076 -5.671 1.00 98.19 80 TRP A CA 1
ATOM 602 C C . TRP A 1 80 ? -1.097 -8.815 -5.502 1.00 98.19 80 TRP A C 1
ATOM 604 O O . TRP A 1 80 ? -0.082 -8.676 -6.190 1.00 98.19 80 TRP A O 1
ATOM 614 N N . ALA A 1 81 ? -1.429 -7.946 -4.547 1.00 98.25 81 ALA A N 1
ATOM 615 C CA . ALA A 1 81 ? -0.569 -6.835 -4.148 1.00 98.25 81 ALA A CA 1
ATOM 616 C C . ALA A 1 81 ? 0.748 -7.345 -3.537 1.00 98.25 81 ALA A C 1
ATOM 618 O O . ALA A 1 81 ? 1.824 -6.918 -3.952 1.00 98.25 81 ALA A O 1
ATOM 619 N N . SER A 1 82 ? 0.686 -8.342 -2.645 1.00 98.19 82 SER A N 1
ATOM 620 C CA . SER A 1 82 ? 1.880 -8.983 -2.067 1.00 98.19 82 SER A CA 1
ATOM 621 C C . SER A 1 82 ? 2.748 -9.664 -3.131 1.00 98.19 82 SER A C 1
ATOM 623 O O . SER A 1 82 ? 3.978 -9.570 -3.111 1.00 98.19 82 SER A O 1
ATOM 625 N N . TRP A 1 83 ? 2.118 -10.342 -4.096 1.00 97.50 83 TRP A N 1
ATOM 626 C CA . TRP A 1 83 ? 2.829 -10.934 -5.228 1.00 97.50 83 TRP A CA 1
ATOM 627 C C . TRP A 1 83 ? 3.550 -9.860 -6.050 1.00 97.50 83 TRP A C 1
ATOM 629 O O . TRP A 1 83 ? 4.732 -10.021 -6.362 1.00 97.50 83 TRP A O 1
ATOM 639 N N . SER A 1 84 ? 2.877 -8.747 -6.341 1.00 97.75 84 SER A N 1
ATOM 640 C CA . SER A 1 84 ? 3.452 -7.627 -7.093 1.00 97.75 84 SER A CA 1
ATOM 641 C C . SER A 1 84 ? 4.619 -6.977 -6.339 1.00 97.75 84 SER A C 1
ATOM 643 O O . SER A 1 84 ? 5.679 -6.770 -6.937 1.00 97.75 84 SER A O 1
ATOM 645 N N . ASP A 1 85 ? 4.509 -6.779 -5.016 1.00 97.75 85 ASP A N 1
ATOM 646 C CA . ASP A 1 85 ? 5.623 -6.299 -4.179 1.00 97.75 85 ASP A CA 1
ATOM 647 C C . ASP A 1 85 ? 6.858 -7.195 -4.311 1.00 97.75 85 ASP A C 1
ATOM 649 O O . ASP A 1 85 ? 7.983 -6.708 -4.453 1.00 97.75 85 ASP A O 1
ATOM 653 N N . SER A 1 86 ? 6.661 -8.517 -4.346 1.00 95.88 86 SER A N 1
ATOM 654 C CA . SER A 1 86 ? 7.761 -9.469 -4.510 1.00 95.88 86 SER A CA 1
ATOM 655 C C . SER A 1 86 ? 8.493 -9.307 -5.850 1.00 95.88 86 SER A C 1
ATOM 657 O O . SER A 1 86 ? 9.715 -9.475 -5.906 1.00 95.88 86 SER A O 1
ATOM 659 N N . VAL A 1 87 ? 7.779 -8.935 -6.920 1.00 95.12 87 VAL A N 1
ATOM 660 C CA . VAL A 1 87 ? 8.362 -8.646 -8.239 1.00 95.12 87 VAL A CA 1
ATOM 661 C C . VAL A 1 87 ? 9.176 -7.354 -8.179 1.00 95.12 87 VAL A C 1
ATOM 663 O O . VAL A 1 87 ? 10.343 -7.351 -8.581 1.00 95.12 87 VAL A O 1
ATOM 666 N N . PHE A 1 88 ? 8.629 -6.284 -7.596 1.00 95.44 88 PHE A N 1
ATOM 667 C CA . PHE A 1 88 ? 9.357 -5.022 -7.416 1.00 95.44 88 PHE A CA 1
ATOM 668 C C . PHE A 1 88 ? 10.584 -5.179 -6.514 1.00 95.44 88 PHE A C 1
ATOM 670 O O . PHE A 1 88 ? 11.635 -4.587 -6.766 1.00 95.44 88 PHE A O 1
ATOM 677 N N . ASN A 1 89 ? 10.506 -6.023 -5.486 1.00 92.94 89 ASN A N 1
ATOM 678 C CA . ASN A 1 89 ? 11.625 -6.288 -4.591 1.00 92.94 89 ASN A CA 1
ATOM 679 C C . ASN A 1 89 ? 12.810 -6.954 -5.316 1.00 92.94 89 ASN A C 1
ATOM 681 O O . ASN A 1 89 ? 13.962 -6.678 -4.975 1.00 92.94 89 ASN A O 1
ATOM 685 N N . GLN A 1 90 ? 12.562 -7.756 -6.360 1.00 90.62 90 GLN A N 1
ATOM 686 C CA . GLN A 1 90 ? 13.631 -8.327 -7.192 1.00 90.62 90 GLN A CA 1
ATOM 687 C C . GLN A 1 90 ? 14.416 -7.264 -7.970 1.00 90.62 90 GLN A C 1
ATOM 689 O O . GLN A 1 90 ? 15.588 -7.480 -8.280 1.00 90.62 90 GLN A O 1
ATOM 694 N N . MET A 1 91 ? 13.809 -6.111 -8.265 1.00 89.69 91 MET A N 1
ATOM 695 C CA . MET A 1 91 ? 14.457 -5.048 -9.037 1.00 89.69 91 MET A CA 1
ATOM 696 C C . MET A 1 91 ? 15.562 -4.313 -8.266 1.00 89.69 91 MET A C 1
ATOM 698 O O . MET A 1 91 ? 16.400 -3.656 -8.879 1.00 89.69 91 MET A O 1
ATOM 702 N N . LYS A 1 92 ? 15.632 -4.454 -6.933 1.00 82.38 92 LYS A N 1
ATOM 703 C CA . LYS A 1 92 ? 16.694 -3.843 -6.106 1.00 82.38 92 LYS A CA 1
ATOM 704 C C . LYS A 1 92 ? 18.105 -4.324 -6.459 1.00 82.38 92 LYS A C 1
ATOM 706 O O . LYS A 1 92 ? 19.075 -3.683 -6.071 1.00 82.38 92 LYS A O 1
ATOM 711 N N . MET A 1 93 ? 18.215 -5.452 -7.159 1.00 73.81 93 MET A N 1
ATOM 712 C CA . MET A 1 93 ? 19.484 -6.076 -7.542 1.00 73.81 93 MET A CA 1
ATOM 713 C C . MET A 1 93 ? 19.898 -5.765 -8.993 1.00 73.81 93 MET A C 1
ATOM 715 O O . MET A 1 93 ? 20.852 -6.362 -9.493 1.00 73.81 93 MET A O 1
ATOM 719 N N . GLU A 1 94 ? 19.186 -4.871 -9.684 1.00 78.81 94 GLU A N 1
ATOM 720 C CA . GLU A 1 94 ? 19.460 -4.505 -11.080 1.00 78.81 94 GLU A CA 1
ATOM 721 C C . GLU A 1 94 ? 20.535 -3.411 -11.207 1.00 78.81 94 GLU A C 1
ATOM 723 O O . GLU A 1 94 ? 20.824 -2.682 -10.265 1.00 78.81 94 GLU A O 1
ATOM 728 N N . ALA A 1 95 ? 21.156 -3.286 -12.385 1.00 61.28 95 ALA A N 1
ATOM 729 C CA . ALA A 1 95 ? 22.333 -2.429 -12.591 1.00 61.28 95 ALA A CA 1
ATOM 730 C C . ALA A 1 95 ? 22.066 -0.906 -12.513 1.00 61.28 95 ALA A C 1
ATOM 732 O O . ALA A 1 95 ? 23.023 -0.141 -12.420 1.00 61.28 95 ALA A O 1
ATOM 733 N N . ASP A 1 96 ? 20.801 -0.472 -12.536 1.00 74.50 96 ASP A N 1
ATOM 734 C CA . ASP A 1 96 ? 20.387 0.942 -12.532 1.00 74.50 96 ASP A CA 1
ATOM 735 C C . ASP A 1 96 ? 19.353 1.236 -11.428 1.00 74.50 96 ASP A C 1
ATOM 737 O O . ASP A 1 96 ? 18.255 1.733 -11.666 1.00 74.50 96 ASP A O 1
ATOM 741 N N . VAL A 1 97 ? 19.671 0.861 -10.186 1.00 73.94 97 VAL A N 1
ATOM 742 C CA . VAL A 1 97 ? 18.751 1.035 -9.044 1.00 73.94 97 VAL A CA 1
ATOM 743 C C . VAL A 1 97 ? 18.358 2.501 -8.836 1.00 73.94 97 VAL A C 1
ATOM 745 O O . VAL A 1 97 ? 17.258 2.770 -8.360 1.00 73.94 97 VAL A O 1
ATOM 748 N N . ASP A 1 98 ? 19.232 3.452 -9.176 1.00 82.06 98 ASP A N 1
ATOM 749 C CA . ASP A 1 98 ? 18.983 4.879 -8.961 1.00 82.06 98 ASP A CA 1
ATOM 750 C C . ASP A 1 98 ? 17.816 5.395 -9.811 1.00 82.06 98 ASP A C 1
ATOM 752 O O . ASP A 1 98 ? 16.925 6.043 -9.258 1.00 82.06 98 ASP A O 1
ATOM 756 N N . ALA A 1 99 ? 17.764 5.050 -11.106 1.00 85.38 99 ALA A N 1
ATOM 757 C CA . ALA A 1 99 ? 16.665 5.447 -11.989 1.00 85.38 99 ALA A CA 1
ATOM 758 C C . ALA A 1 99 ? 15.322 4.821 -11.577 1.00 85.38 99 ALA A C 1
ATOM 760 O O . ALA A 1 99 ? 14.268 5.438 -11.722 1.00 85.38 99 ALA A O 1
ATOM 761 N N . TRP A 1 100 ? 15.356 3.608 -11.019 1.00 88.25 100 TRP A N 1
ATOM 762 C CA . TRP A 1 100 ? 14.153 2.888 -10.601 1.00 88.25 100 TRP A CA 1
ATOM 763 C C . TRP A 1 100 ? 13.739 3.155 -9.153 1.00 88.25 100 TRP A C 1
ATOM 765 O O . TRP A 1 100 ? 12.650 2.748 -8.757 1.00 88.25 100 TRP A O 1
ATOM 775 N N . ARG A 1 101 ? 14.554 3.847 -8.347 1.00 89.44 101 ARG A N 1
ATOM 776 C CA . ARG A 1 101 ? 14.299 4.027 -6.909 1.00 89.44 101 ARG A CA 1
ATOM 777 C C . ARG A 1 101 ? 12.954 4.696 -6.632 1.00 89.44 101 ARG A C 1
ATOM 779 O O . ARG A 1 101 ? 12.211 4.200 -5.792 1.00 89.44 101 ARG A O 1
ATOM 786 N N . GLY A 1 102 ? 12.658 5.805 -7.311 1.00 90.44 102 GLY A N 1
ATOM 787 C CA . GLY A 1 102 ? 11.389 6.529 -7.165 1.00 90.44 102 GLY A CA 1
ATOM 788 C C . GLY A 1 102 ? 10.186 5.660 -7.552 1.00 90.44 102 GLY A C 1
ATOM 789 O O . GLY A 1 102 ? 9.363 5.374 -6.681 1.00 90.44 102 GLY A O 1
ATOM 790 N N . PRO A 1 103 ? 10.127 5.154 -8.801 1.00 91.88 103 PRO A N 1
ATOM 791 C CA . PRO A 1 103 ? 9.045 4.283 -9.261 1.00 91.88 103 PRO A CA 1
ATOM 792 C C . PRO A 1 103 ? 8.851 3.017 -8.416 1.00 91.88 103 PRO A C 1
ATOM 794 O O . PRO A 1 103 ? 7.721 2.675 -8.081 1.00 91.88 103 PRO A O 1
ATOM 797 N N . ILE A 1 104 ? 9.935 2.337 -8.015 1.00 93.44 104 ILE A N 1
ATOM 798 C CA . ILE A 1 104 ? 9.859 1.155 -7.141 1.00 93.44 104 ILE A CA 1
ATOM 799 C C . ILE A 1 104 ? 9.287 1.539 -5.781 1.00 93.44 104 ILE A C 1
ATOM 801 O O . ILE A 1 104 ? 8.421 0.837 -5.277 1.00 93.44 104 ILE A O 1
ATOM 805 N N . ASN A 1 105 ? 9.759 2.624 -5.162 1.00 94.31 105 ASN A N 1
ATOM 806 C CA . ASN A 1 105 ? 9.220 3.046 -3.872 1.00 94.31 105 ASN A CA 1
ATOM 807 C C . ASN A 1 105 ? 7.724 3.364 -3.984 1.00 94.31 105 ASN A C 1
ATOM 809 O O . ASN A 1 105 ? 6.961 2.883 -3.160 1.00 94.31 105 ASN A O 1
ATOM 813 N N . ARG A 1 106 ? 7.281 4.076 -5.026 1.00 94.88 106 ARG A N 1
ATOM 814 C CA . ARG A 1 106 ? 5.850 4.341 -5.237 1.00 94.88 106 ARG A CA 1
ATOM 815 C C . ARG A 1 106 ? 5.049 3.043 -5.348 1.00 94.88 106 ARG A C 1
ATOM 817 O O . ARG A 1 106 ? 4.134 2.830 -4.562 1.00 94.88 106 ARG A O 1
ATOM 824 N N . ALA A 1 107 ? 5.447 2.153 -6.256 1.00 96.06 107 ALA A N 1
ATOM 825 C CA . ALA A 1 107 ? 4.719 0.914 -6.511 1.00 96.06 107 ALA A CA 1
ATOM 826 C C . ALA A 1 107 ? 4.689 -0.018 -5.288 1.00 96.06 107 ALA A C 1
ATOM 828 O O . ALA A 1 107 ? 3.657 -0.601 -4.975 1.00 96.06 107 ALA A O 1
ATOM 829 N N . ARG A 1 108 ? 5.799 -0.122 -4.543 1.00 97.50 108 ARG A N 1
ATOM 830 C CA . ARG A 1 108 ? 5.845 -0.905 -3.297 1.00 97.50 108 ARG A CA 1
ATOM 831 C C . ARG A 1 108 ? 4.994 -0.278 -2.195 1.00 97.50 108 ARG A C 1
ATOM 833 O O . ARG A 1 108 ? 4.330 -1.002 -1.466 1.00 97.50 108 ARG A O 1
ATOM 840 N N . GLY A 1 109 ? 4.975 1.052 -2.105 1.00 97.88 109 GLY A N 1
ATOM 841 C CA . GLY A 1 109 ? 4.086 1.776 -1.200 1.00 97.88 109 GLY A CA 1
ATOM 842 C C . GLY A 1 109 ? 2.614 1.472 -1.473 1.00 97.88 109 GLY A C 1
ATOM 843 O O . GLY A 1 109 ? 1.882 1.132 -0.553 1.00 97.88 109 GLY A O 1
ATOM 844 N N . GLN A 1 110 ? 2.220 1.486 -2.744 1.00 97.94 110 GLN A N 1
ATOM 845 C CA . GLN A 1 110 ? 0.878 1.130 -3.207 1.00 97.94 110 GLN A CA 1
ATOM 846 C C . GLN A 1 110 ? 0.534 -0.344 -2.928 1.00 97.94 110 GLN A C 1
ATOM 848 O O . GLN A 1 110 ? -0.545 -0.635 -2.423 1.00 97.94 110 GLN A O 1
ATOM 853 N N . CYS A 1 111 ? 1.463 -1.286 -3.151 1.00 98.62 111 CYS A N 1
ATOM 854 C CA . CYS A 1 111 ? 1.259 -2.685 -2.755 1.00 98.62 111 CYS A CA 1
ATOM 855 C C . CYS A 1 111 ? 0.981 -2.822 -1.251 1.00 98.62 111 CYS A C 1
ATOM 857 O O . CYS A 1 111 ? 0.037 -3.502 -0.857 1.00 98.62 111 CYS A O 1
ATOM 859 N N . CYS A 1 112 ? 1.799 -2.179 -0.417 1.00 98.62 112 CYS A N 1
ATOM 860 C CA . CYS A 1 112 ? 1.649 -2.198 1.034 1.00 98.62 112 CYS A CA 1
ATOM 861 C C . CYS A 1 112 ? 0.344 -1.528 1.493 1.00 98.62 112 CYS A C 1
ATOM 863 O O . CYS A 1 112 ? -0.297 -2.038 2.409 1.00 98.62 112 CYS A O 1
ATOM 865 N N . LEU A 1 113 ? -0.072 -0.439 0.834 1.00 98.56 113 LEU A N 1
ATOM 866 C CA . LEU A 1 113 ? -1.347 0.227 1.096 1.00 98.56 113 LEU A CA 1
ATOM 867 C C . LEU A 1 113 ? -2.508 -0.743 0.880 1.00 98.56 113 LEU A C 1
ATOM 869 O O . LEU A 1 113 ? -3.264 -0.976 1.813 1.00 98.56 113 LEU A O 1
ATOM 873 N N . ILE A 1 114 ? -2.579 -1.382 -0.292 1.00 98.38 114 ILE A N 1
ATOM 874 C CA . ILE A 1 114 ? -3.634 -2.353 -0.624 1.00 98.38 114 ILE A CA 1
ATOM 875 C C . ILE A 1 114 ? -3.649 -3.527 0.355 1.00 98.38 114 ILE A C 1
ATOM 877 O O . ILE A 1 114 ? -4.715 -3.999 0.731 1.00 98.38 114 ILE A O 1
ATOM 881 N N . VAL A 1 115 ? -2.478 -4.036 0.753 1.00 98.44 115 VAL A N 1
ATOM 882 C CA . VAL A 1 115 ? -2.384 -5.118 1.747 1.00 98.44 115 VAL A CA 1
ATOM 883 C C . VAL A 1 115 ? -2.990 -4.673 3.075 1.00 98.44 115 VAL A C 1
ATOM 885 O O . VAL A 1 115 ? -3.824 -5.385 3.629 1.00 98.44 115 VAL A O 1
ATOM 888 N N . GLY A 1 116 ? -2.591 -3.499 3.561 1.00 98.25 116 GLY A N 1
ATOM 889 C CA . GLY A 1 116 ? -3.062 -2.954 4.826 1.00 98.25 116 GLY A CA 1
ATOM 890 C C . GLY A 1 116 ? -4.554 -2.630 4.826 1.00 98.25 116 GLY A C 1
ATOM 891 O O . GLY A 1 116 ? -5.252 -3.005 5.764 1.00 98.25 116 GLY A O 1
ATOM 892 N N . THR A 1 117 ? -5.060 -1.986 3.772 1.00 98.00 117 THR A N 1
ATOM 893 C CA . THR A 1 117 ? -6.480 -1.617 3.650 1.00 98.00 117 THR A CA 1
ATOM 894 C C . THR A 1 117 ? -7.365 -2.837 3.457 1.00 98.00 117 THR A C 1
ATOM 896 O O . THR A 1 117 ? -8.361 -2.971 4.158 1.00 98.00 117 THR A O 1
ATOM 899 N N . ALA A 1 118 ? -6.954 -3.800 2.627 1.00 97.44 118 ALA A N 1
ATOM 900 C CA . ALA A 1 118 ? -7.694 -5.047 2.463 1.00 97.44 118 ALA A CA 1
ATOM 901 C C . ALA A 1 118 ? -7.823 -5.838 3.776 1.00 97.44 118 ALA A C 1
ATOM 903 O O . ALA A 1 118 ? -8.836 -6.494 3.990 1.00 97.44 118 ALA A O 1
ATOM 904 N N . GLN A 1 119 ? -6.817 -5.788 4.655 1.00 96.00 119 GLN A N 1
ATOM 905 C CA . GLN A 1 119 ? -6.936 -6.375 5.993 1.00 96.00 119 GLN A CA 1
ATOM 906 C C . GLN A 1 119 ? -7.793 -5.523 6.929 1.00 96.00 119 GLN A C 1
ATOM 908 O O . GLN A 1 119 ? -8.557 -6.077 7.709 1.00 96.00 119 GLN A O 1
ATOM 913 N N . ALA A 1 120 ? -7.686 -4.194 6.856 1.00 96.31 120 ALA A N 1
ATOM 914 C CA . ALA A 1 120 ? -8.510 -3.291 7.656 1.00 96.31 120 ALA A CA 1
ATOM 915 C C . ALA A 1 120 ? -10.012 -3.516 7.405 1.00 96.31 120 ALA A C 1
ATOM 917 O O . ALA A 1 120 ? -10.781 -3.557 8.363 1.00 96.31 120 ALA A O 1
ATOM 918 N N . GLU A 1 121 ? -10.397 -3.756 6.148 1.00 95.69 121 GLU A N 1
ATOM 919 C CA . GLU A 1 121 ? -11.770 -4.088 5.744 1.00 95.69 121 GLU A CA 1
ATOM 920 C C . GLU A 1 121 ? -12.317 -5.344 6.441 1.00 95.69 121 GLU A C 1
ATOM 922 O O . GLU A 1 121 ? -13.502 -5.415 6.757 1.00 95.69 121 GLU A O 1
ATOM 927 N N . GLU A 1 122 ? -11.469 -6.333 6.747 1.00 93.38 122 GLU A N 1
ATOM 928 C CA . GLU A 1 122 ? -11.896 -7.542 7.467 1.00 93.38 122 GLU A CA 1
ATOM 929 C C . GLU A 1 122 ? -12.279 -7.247 8.932 1.00 93.38 122 GLU A C 1
ATOM 931 O O . GLU A 1 122 ? -12.972 -8.049 9.564 1.00 93.38 122 GLU A O 1
ATOM 936 N N . PHE A 1 123 ? -11.869 -6.095 9.476 1.00 94.50 123 PHE A N 1
ATOM 937 C CA . PHE A 1 123 ? -12.193 -5.671 10.839 1.00 94.50 123 PHE A CA 1
ATOM 938 C C . PHE A 1 123 ? -13.386 -4.718 10.921 1.00 94.50 123 PHE A C 1
ATOM 940 O O . PHE A 1 123 ? -13.923 -4.553 12.016 1.00 94.50 123 PHE A O 1
ATOM 947 N N . GLU A 1 124 ? -13.818 -4.112 9.811 1.00 93.31 124 GLU A N 1
ATOM 948 C CA . GLU A 1 124 ? -14.856 -3.069 9.797 1.00 93.31 124 GLU A CA 1
ATOM 949 C C . GLU A 1 124 ? -16.142 -3.526 10.489 1.00 93.31 124 GLU A C 1
ATOM 951 O O . GLU A 1 124 ? -16.587 -2.880 11.434 1.00 93.31 124 GLU A O 1
ATOM 956 N N . GLU A 1 125 ? -16.676 -4.698 10.126 1.00 94.12 125 GLU A N 1
ATOM 957 C CA . GLU A 1 125 ? -17.906 -5.229 10.734 1.00 94.12 125 GLU A CA 1
ATOM 958 C C . GLU A 1 125 ? -17.762 -5.427 12.255 1.00 94.12 125 GLU A C 1
ATOM 960 O O . GLU A 1 125 ? -18.688 -5.161 13.023 1.00 94.12 125 GLU A O 1
ATOM 965 N N . ALA A 1 126 ? -16.604 -5.892 12.726 1.00 94.25 126 ALA A N 1
ATOM 966 C CA . ALA A 1 126 ? -16.375 -6.089 14.155 1.00 94.25 126 ALA A CA 1
ATOM 967 C C . ALA A 1 126 ? -16.268 -4.750 14.901 1.00 94.25 126 ALA A C 1
ATOM 969 O O . ALA A 1 126 ? -16.865 -4.591 15.970 1.00 94.25 126 ALA A O 1
ATOM 970 N N . LEU A 1 127 ? -15.569 -3.775 14.317 1.00 93.44 127 LEU A N 1
ATOM 971 C CA . LEU A 1 127 ? -15.416 -2.434 14.876 1.00 93.44 127 LEU A CA 1
ATOM 972 C C . LEU A 1 127 ? -16.746 -1.672 14.911 1.00 93.44 127 LEU A C 1
ATOM 974 O O . LEU A 1 127 ? -17.063 -1.064 15.930 1.00 93.44 127 LEU A O 1
ATOM 978 N N . GLU A 1 128 ? -17.571 -1.778 13.867 1.00 93.31 128 GLU A N 1
ATOM 979 C CA . GLU A 1 128 ? -18.928 -1.211 13.825 1.00 93.31 128 GLU A CA 1
ATOM 980 C C . GLU A 1 128 ? -19.840 -1.794 14.914 1.00 93.31 128 GLU A C 1
ATOM 982 O O . GLU A 1 128 ? -20.691 -1.100 15.472 1.00 93.31 128 GLU A O 1
ATOM 987 N N . ASN A 1 129 ? -19.635 -3.065 15.270 1.00 94.88 129 ASN A N 1
ATOM 988 C CA . ASN A 1 129 ? -20.329 -3.722 16.377 1.00 94.88 129 ASN A CA 1
ATOM 989 C C . ASN A 1 129 ? -19.736 -3.383 17.763 1.00 94.88 129 ASN A C 1
ATOM 991 O O . ASN A 1 129 ? -20.237 -3.873 18.781 1.00 94.88 129 ASN A O 1
ATOM 995 N N . GLY A 1 130 ? -18.689 -2.553 17.822 1.00 93.00 130 GLY A N 1
ATOM 996 C CA . GLY A 1 130 ? -17.998 -2.146 19.046 1.00 93.00 130 GLY A CA 1
ATOM 997 C C . GLY A 1 130 ? -17.015 -3.183 19.598 1.00 93.00 130 GLY A C 1
ATOM 998 O O . GLY A 1 130 ? -16.582 -3.065 20.747 1.00 93.00 130 GLY A O 1
ATOM 999 N N . ASP A 1 131 ? -16.664 -4.213 18.824 1.00 95.31 131 ASP A N 1
ATOM 1000 C CA . ASP A 1 131 ? -15.661 -5.201 19.218 1.00 95.31 131 ASP A CA 1
ATOM 1001 C C . ASP A 1 131 ? -14.247 -4.725 18.869 1.00 95.31 131 ASP A C 1
ATOM 1003 O O . ASP A 1 131 ? -13.633 -5.145 17.892 1.00 95.31 131 ASP A O 1
ATOM 1007 N N . GLU A 1 132 ? -13.680 -3.877 19.723 1.00 94.31 132 GLU A N 1
ATOM 1008 C CA . GLU A 1 132 ? -12.293 -3.415 19.582 1.00 94.31 132 GLU A CA 1
ATOM 1009 C C . GLU A 1 132 ? -11.245 -4.511 19.854 1.00 94.31 132 GLU A C 1
ATOM 1011 O O . GLU A 1 132 ? -10.042 -4.284 19.685 1.00 94.31 132 GLU A O 1
ATOM 1016 N N . SER A 1 133 ? -11.645 -5.710 20.299 1.00 95.38 133 SER A N 1
ATOM 1017 C CA . SER A 1 133 ? -10.681 -6.772 20.605 1.00 95.38 133 SER A CA 1
ATOM 1018 C C . SER A 1 133 ? -9.947 -7.268 19.357 1.00 95.38 133 SER A C 1
ATOM 1020 O O . SER A 1 133 ? -8.788 -7.684 19.466 1.00 95.38 133 SER A O 1
ATOM 1022 N N . VAL A 1 134 ? -10.559 -7.119 18.175 1.00 95.75 134 VAL A N 1
ATOM 1023 C CA . VAL A 1 134 ? -9.959 -7.451 16.873 1.00 95.75 134 VAL A CA 1
ATOM 1024 C C . VAL A 1 134 ? -8.692 -6.649 16.586 1.00 95.75 134 VAL A C 1
ATOM 1026 O O . VAL A 1 134 ? -7.769 -7.171 15.966 1.00 95.75 134 VAL A O 1
ATOM 1029 N N . LEU A 1 135 ? -8.562 -5.434 17.132 1.00 96.12 135 LEU A N 1
ATOM 1030 C CA . LEU A 1 135 ? -7.368 -4.598 16.964 1.00 96.12 135 LEU A CA 1
ATOM 1031 C C . LEU A 1 135 ? -6.124 -5.179 17.650 1.00 96.12 135 LEU A C 1
ATOM 1033 O O . LEU A 1 135 ? -5.008 -4.739 17.367 1.00 96.12 135 LEU A O 1
ATOM 1037 N N . ARG A 1 136 ? -6.297 -6.152 18.554 1.00 96.31 136 ARG A N 1
ATOM 1038 C CA . ARG A 1 136 ? -5.211 -6.877 19.236 1.00 96.31 136 ARG A CA 1
ATOM 1039 C C . ARG A 1 136 ? -4.863 -8.207 18.562 1.00 96.31 136 ARG A C 1
ATOM 1041 O O . ARG A 1 136 ? -4.081 -8.970 19.127 1.00 96.31 136 ARG A O 1
ATOM 1048 N N . SER A 1 137 ? -5.490 -8.517 17.429 1.00 96.94 137 SER A N 1
ATOM 1049 C CA . SER A 1 137 ? -5.191 -9.717 16.651 1.00 96.94 137 SER A CA 1
ATOM 1050 C C . SER A 1 137 ? -3.851 -9.597 15.920 1.00 96.94 137 SER A C 1
ATOM 1052 O O . SER A 1 137 ? -3.356 -8.496 15.680 1.00 96.94 137 SER A O 1
ATOM 1054 N N . GLU A 1 138 ? -3.290 -10.748 15.548 1.00 96.88 138 GLU A N 1
ATOM 1055 C CA . GLU A 1 138 ? -2.095 -10.830 14.700 1.00 96.88 138 GLU A CA 1
ATOM 1056 C C . GLU A 1 138 ? -2.355 -10.208 13.321 1.00 96.88 138 GLU A C 1
ATOM 1058 O O . GLU A 1 138 ? -1.531 -9.443 12.831 1.00 96.88 138 GLU A O 1
ATOM 1063 N N . ASP A 1 139 ? -3.545 -10.421 12.750 1.00 95.44 139 ASP A N 1
ATOM 1064 C CA . ASP A 1 139 ? -3.927 -9.822 11.469 1.00 95.44 139 ASP A CA 1
ATOM 1065 C C . ASP A 1 139 ? -3.954 -8.283 11.539 1.00 95.44 139 ASP A C 1
ATOM 1067 O O . ASP A 1 139 ? -3.564 -7.608 10.585 1.00 95.44 139 ASP A O 1
ATOM 1071 N N . ALA A 1 140 ? -4.369 -7.709 12.675 1.00 96.94 140 ALA A N 1
ATOM 1072 C CA . ALA A 1 140 ? -4.336 -6.263 12.886 1.00 96.94 140 ALA A CA 1
ATOM 1073 C C . ALA A 1 140 ? -2.904 -5.728 13.066 1.00 96.94 140 ALA A C 1
ATOM 1075 O O . ALA A 1 140 ? -2.618 -4.603 12.653 1.00 96.94 140 ALA A O 1
ATOM 1076 N N . ASP A 1 141 ? -1.997 -6.512 13.660 1.00 97.75 141 ASP A N 1
ATOM 1077 C CA . ASP A 1 141 ? -0.567 -6.181 13.699 1.00 97.75 141 ASP A CA 1
ATOM 1078 C C . ASP A 1 141 ? 0.041 -6.180 12.287 1.00 97.75 141 ASP A C 1
ATOM 1080 O O . ASP A 1 141 ? 0.710 -5.210 11.924 1.00 97.75 141 ASP A O 1
ATOM 1084 N N . GLU A 1 142 ? -0.254 -7.198 11.470 1.00 97.50 142 GLU A N 1
ATOM 1085 C CA . GLU A 1 142 ? 0.180 -7.265 10.066 1.00 97.50 142 GLU A CA 1
ATOM 1086 C C . GLU A 1 142 ? -0.336 -6.073 9.250 1.00 97.50 142 GLU A C 1
ATOM 1088 O O . GLU A 1 142 ? 0.427 -5.449 8.511 1.00 97.50 142 GLU A O 1
ATOM 1093 N N . ALA A 1 143 ? -1.615 -5.716 9.413 1.00 98.06 143 ALA A N 1
ATOM 1094 C CA . ALA A 1 143 ? -2.218 -4.585 8.715 1.00 98.06 143 ALA A CA 1
ATOM 1095 C C . ALA A 1 143 ? -1.516 -3.266 9.072 1.00 98.06 143 ALA A C 1
ATOM 1097 O O . ALA A 1 143 ? -1.180 -2.472 8.190 1.00 98.06 143 ALA A O 1
ATOM 1098 N N . ARG A 1 144 ? -1.230 -3.042 10.363 1.00 98.50 144 ARG A N 1
ATOM 1099 C CA . ARG A 1 144 ? -0.476 -1.864 10.819 1.00 98.50 144 ARG A CA 1
ATOM 1100 C C . ARG A 1 144 ? 0.938 -1.834 10.247 1.00 98.50 144 ARG A C 1
ATOM 1102 O O . ARG A 1 144 ? 1.379 -0.772 9.814 1.00 98.50 144 ARG A O 1
ATOM 1109 N N . GLU A 1 145 ? 1.642 -2.965 10.237 1.00 98.56 145 GLU A N 1
ATOM 1110 C CA . GLU A 1 145 ? 2.988 -3.059 9.659 1.00 98.56 145 GLU A CA 1
ATOM 1111 C C . GLU A 1 145 ? 2.969 -2.726 8.163 1.00 98.56 145 GLU A C 1
ATOM 1113 O O . GLU A 1 145 ? 3.745 -1.880 7.716 1.00 98.56 145 GLU A O 1
ATOM 1118 N N . ALA A 1 146 ? 2.024 -3.294 7.410 1.00 98.56 146 ALA A N 1
ATOM 1119 C CA . ALA A 1 146 ? 1.853 -3.005 5.991 1.00 98.56 146 ALA A CA 1
ATOM 1120 C C . ALA A 1 146 ? 1.579 -1.512 5.737 1.00 98.56 146 ALA A C 1
ATOM 1122 O O . ALA A 1 146 ? 2.229 -0.907 4.887 1.00 98.56 146 ALA A O 1
ATOM 1123 N N . LEU A 1 147 ? 0.693 -0.876 6.507 1.00 98.69 147 LEU A N 1
ATOM 1124 C CA . LEU A 1 147 ? 0.403 0.559 6.368 1.00 98.69 147 LEU A CA 1
ATOM 1125 C C . LEU A 1 147 ? 1.607 1.439 6.742 1.00 98.69 147 LEU A C 1
ATOM 1127 O O . LEU A 1 147 ? 1.878 2.445 6.084 1.00 98.69 147 LEU A O 1
ATOM 1131 N N . MET A 1 148 ? 2.376 1.060 7.766 1.00 98.62 148 MET A N 1
ATOM 1132 C CA . MET A 1 148 ? 3.616 1.758 8.122 1.00 98.62 148 MET A CA 1
ATOM 1133 C C . MET A 1 148 ? 4.667 1.659 7.010 1.00 98.62 148 MET A C 1
ATOM 1135 O O . MET A 1 148 ? 5.326 2.657 6.689 1.00 98.62 148 MET A O 1
ATOM 1139 N N . ASP A 1 149 ? 4.807 0.485 6.398 1.00 98.50 149 ASP A N 1
ATOM 1140 C CA . ASP A 1 149 ? 5.672 0.279 5.240 1.00 98.50 149 ASP A CA 1
ATOM 1141 C C . ASP A 1 149 ? 5.189 1.085 4.029 1.00 98.50 149 ASP A C 1
ATOM 1143 O O . ASP A 1 149 ? 6.013 1.723 3.363 1.00 98.50 149 ASP A O 1
ATOM 1147 N N . ALA A 1 150 ? 3.873 1.141 3.791 1.00 98.56 150 ALA A N 1
ATOM 1148 C CA . ALA A 1 150 ? 3.263 1.948 2.737 1.00 98.56 150 ALA A CA 1
ATOM 1149 C C . ALA A 1 150 ? 3.679 3.416 2.866 1.00 98.56 150 ALA A C 1
ATOM 1151 O O . ALA A 1 150 ? 4.296 3.968 1.952 1.00 98.56 150 ALA A O 1
ATOM 1152 N N . ILE A 1 151 ? 3.458 4.013 4.042 1.00 98.31 151 ILE A N 1
ATOM 1153 C CA . ILE A 1 151 ? 3.863 5.391 4.351 1.00 98.31 151 ILE A CA 1
ATOM 1154 C C . ILE A 1 151 ? 5.366 5.570 4.114 1.00 98.31 151 ILE A C 1
ATOM 1156 O O . ILE A 1 151 ? 5.784 6.501 3.426 1.00 98.31 151 ILE A O 1
ATOM 1160 N N . SER A 1 152 ? 6.196 4.655 4.628 1.00 98.06 152 SER A N 1
ATOM 1161 C CA . SER A 1 152 ? 7.652 4.749 4.482 1.00 98.06 152 SER A CA 1
ATOM 1162 C C . SER A 1 152 ? 8.104 4.749 3.021 1.00 98.06 152 SER A C 1
ATOM 1164 O O . SER A 1 152 ? 9.045 5.462 2.658 1.00 98.06 152 SER A O 1
ATOM 1166 N N . PHE A 1 153 ? 7.491 3.923 2.176 1.00 97.06 153 PHE A N 1
ATOM 1167 C CA . PHE A 1 153 ? 7.820 3.855 0.757 1.00 97.06 153 PHE A CA 1
ATOM 1168 C C . PHE A 1 153 ? 7.303 5.071 -0.011 1.00 97.06 153 PHE A C 1
ATOM 1170 O O . PHE A 1 153 ? 8.071 5.664 -0.772 1.00 97.06 153 PHE A O 1
ATOM 1177 N N . LEU A 1 154 ? 6.066 5.496 0.235 1.00 96.12 154 LEU A N 1
ATOM 1178 C CA . LEU A 1 154 ? 5.466 6.659 -0.416 1.00 96.12 154 LEU A CA 1
ATOM 1179 C C . LEU A 1 154 ? 6.224 7.954 -0.081 1.00 96.12 154 LEU A C 1
ATOM 1181 O O . LEU A 1 154 ? 6.524 8.738 -0.977 1.00 96.12 154 LEU A O 1
ATOM 1185 N N . GLU A 1 155 ? 6.672 8.142 1.164 1.00 95.12 155 GLU A N 1
ATOM 1186 C CA . GLU A 1 155 ? 7.507 9.295 1.538 1.00 95.12 155 GLU A CA 1
ATOM 1187 C C . GLU A 1 155 ? 8.867 9.304 0.831 1.00 95.12 155 GLU A C 1
ATOM 1189 O O . GLU A 1 155 ? 9.365 10.358 0.416 1.00 95.12 155 GLU A O 1
ATOM 1194 N N . LYS A 1 156 ? 9.483 8.126 0.665 1.00 93.50 156 LYS A N 1
ATOM 1195 C CA . LYS A 1 156 ? 10.732 7.991 -0.099 1.00 93.50 156 LYS A CA 1
ATOM 1196 C C . LYS A 1 156 ? 10.507 8.272 -1.582 1.00 93.50 156 LYS A C 1
ATOM 1198 O O . LYS A 1 156 ? 11.407 8.815 -2.218 1.00 93.50 156 LYS A O 1
ATOM 1203 N N . ALA A 1 157 ? 9.350 7.897 -2.129 1.00 91.62 157 ALA A N 1
ATOM 1204 C CA . ALA A 1 157 ? 8.972 8.202 -3.505 1.00 91.62 157 ALA A CA 1
ATOM 1205 C C . ALA A 1 157 ? 8.773 9.712 -3.695 1.00 91.62 157 ALA A C 1
ATOM 1207 O O . ALA A 1 157 ? 9.426 10.299 -4.556 1.00 91.62 157 ALA A O 1
ATOM 1208 N N . LYS A 1 158 ? 8.002 10.352 -2.808 1.00 88.88 158 LYS A N 1
ATOM 1209 C CA . LYS A 1 158 ? 7.787 11.806 -2.770 1.00 88.88 158 LYS A CA 1
ATOM 1210 C C . LYS A 1 158 ? 9.101 12.584 -2.661 1.00 88.88 158 LYS A C 1
ATOM 1212 O O . LYS A 1 158 ? 9.324 13.552 -3.374 1.00 88.88 158 LYS A O 1
ATOM 1217 N N . SER A 1 159 ? 10.032 12.114 -1.829 1.00 86.62 159 SER A N 1
ATOM 1218 C CA . SER A 1 159 ? 11.362 12.733 -1.689 1.00 86.62 159 SER A CA 1
ATOM 1219 C C . SER A 1 159 ? 12.258 12.567 -2.925 1.00 86.62 159 SER A C 1
ATOM 1221 O O . SER A 1 159 ? 13.218 13.319 -3.089 1.00 86.62 159 SER A O 1
ATOM 1223 N N . ALA A 1 160 ? 11.996 11.562 -3.766 1.00 82.19 160 ALA A N 1
ATOM 1224 C CA . ALA A 1 160 ? 12.765 11.276 -4.976 1.00 82.19 160 ALA A CA 1
ATOM 1225 C C . ALA A 1 160 ? 12.211 11.979 -6.230 1.00 82.19 160 ALA A C 1
ATOM 1227 O O . ALA A 1 160 ? 12.908 12.021 -7.245 1.00 82.19 160 ALA A O 1
ATOM 1228 N N . ALA A 1 161 ? 10.998 12.535 -6.172 1.00 70.56 161 ALA A N 1
ATOM 1229 C CA . ALA A 1 161 ? 10.385 13.288 -7.260 1.00 70.56 161 ALA A CA 1
ATOM 1230 C C . ALA A 1 161 ? 11.101 14.642 -7.459 1.00 70.56 161 ALA A C 1
ATOM 1232 O O . ALA A 1 161 ? 10.798 15.650 -6.824 1.00 70.56 161 ALA A O 1
ATOM 1233 N N . THR A 1 162 ? 12.112 14.680 -8.331 1.00 55.31 162 THR A N 1
ATOM 1234 C CA . THR A 1 162 ? 12.790 15.922 -8.731 1.00 55.31 162 THR A CA 1
ATOM 1235 C C . THR A 1 162 ? 12.088 16.592 -9.920 1.00 55.31 162 THR A C 1
ATOM 1237 O O . THR A 1 162 ? 12.269 16.190 -11.067 1.00 55.31 162 THR A O 1
ATOM 1240 N N . SER A 1 163 ? 11.324 17.647 -9.630 1.00 55.31 163 SER A N 1
ATOM 1241 C CA . SER A 1 163 ? 11.132 18.895 -10.403 1.00 55.31 163 SER A CA 1
ATOM 1242 C C . SER A 1 163 ? 10.803 18.869 -11.905 1.00 55.31 163 SER A C 1
ATOM 1244 O O . SER A 1 163 ? 11.079 19.883 -12.547 1.00 55.31 163 SER A O 1
ATOM 1246 N N . THR A 1 164 ? 10.242 17.806 -12.506 1.00 52.00 164 THR A N 1
ATOM 1247 C CA . THR A 1 164 ? 10.017 17.855 -13.974 1.00 52.00 164 THR A CA 1
ATOM 1248 C C . THR A 1 164 ? 8.756 17.235 -14.596 1.00 52.00 164 THR A C 1
ATOM 1250 O O . THR A 1 164 ? 8.595 17.446 -15.787 1.00 52.00 164 THR A O 1
ATOM 1253 N N . ASP A 1 165 ? 7.831 16.603 -13.861 1.00 50.38 165 ASP A N 1
ATOM 1254 C CA . ASP A 1 165 ? 6.503 16.184 -14.395 1.00 50.38 165 ASP A CA 1
ATOM 1255 C C . ASP A 1 165 ? 5.445 16.063 -13.262 1.00 50.38 165 ASP A C 1
ATOM 1257 O O . ASP A 1 165 ? 4.684 15.108 -13.168 1.00 50.38 165 ASP A O 1
ATOM 1261 N N . MET A 1 166 ? 5.458 17.017 -12.323 1.00 52.53 166 MET A N 1
ATOM 1262 C CA . MET A 1 166 ? 5.098 16.766 -10.916 1.00 52.53 166 MET A CA 1
ATOM 1263 C C . MET A 1 166 ? 3.617 16.810 -10.523 1.00 52.53 166 MET A C 1
ATOM 1265 O O . MET A 1 166 ? 3.284 16.235 -9.499 1.00 52.53 166 MET A O 1
ATOM 1269 N N . ASP A 1 167 ? 2.719 17.447 -11.274 1.00 58.06 167 ASP A N 1
ATOM 1270 C CA . ASP A 1 167 ? 1.421 17.797 -10.670 1.00 58.06 167 ASP A CA 1
ATOM 1271 C C . ASP A 1 167 ? 0.495 16.578 -10.451 1.00 58.06 167 ASP A C 1
ATOM 1273 O O . ASP A 1 167 ? -0.149 16.480 -9.417 1.00 58.06 167 ASP A O 1
ATOM 1277 N N . GLN A 1 168 ? 0.449 15.611 -11.378 1.00 60.25 168 GLN A N 1
ATOM 1278 C CA . GLN A 1 168 ? -0.448 14.444 -11.245 1.00 60.25 168 GLN A CA 1
ATOM 1279 C C . GLN A 1 168 ? 0.114 13.341 -10.343 1.00 60.25 168 GLN A C 1
ATOM 1281 O O . GLN A 1 168 ? -0.632 12.718 -9.591 1.00 60.25 168 GLN A O 1
ATOM 1286 N N . ASP A 1 169 ? 1.422 13.098 -10.421 1.00 68.88 169 ASP A N 1
ATOM 1287 C CA . ASP A 1 169 ? 2.078 12.075 -9.607 1.00 68.88 169 ASP A CA 1
ATOM 1288 C C . ASP A 1 169 ? 2.153 12.492 -8.132 1.00 68.88 169 ASP A C 1
ATOM 1290 O O . ASP A 1 169 ? 2.062 11.632 -7.253 1.00 68.88 169 ASP A O 1
ATOM 1294 N N . ASP A 1 170 ? 2.282 13.794 -7.852 1.00 76.69 170 ASP A N 1
ATOM 1295 C CA . ASP A 1 170 ? 2.276 14.313 -6.485 1.00 76.69 170 ASP A CA 1
ATOM 1296 C C . ASP A 1 170 ? 0.876 14.246 -5.860 1.00 76.69 170 ASP A C 1
ATOM 1298 O O . ASP A 1 170 ? 0.767 13.820 -4.709 1.00 76.69 170 ASP A O 1
ATOM 1302 N N . ASP A 1 171 ? -0.182 14.582 -6.612 1.00 83.75 171 ASP A N 1
ATOM 1303 C CA . ASP A 1 171 ? -1.575 14.481 -6.146 1.00 83.75 171 ASP A CA 1
ATOM 1304 C C . ASP A 1 171 ? -1.942 13.029 -5.782 1.00 83.75 171 ASP A C 1
ATOM 1306 O O . ASP A 1 171 ? -2.553 12.765 -4.744 1.00 83.75 171 ASP A O 1
ATOM 1310 N N . GLU A 1 172 ? -1.535 12.058 -6.606 1.00 88.19 172 GLU A N 1
ATOM 1311 C CA . GLU A 1 172 ? -1.802 10.638 -6.353 1.00 88.19 172 GLU A CA 1
ATOM 1312 C C . GLU A 1 172 ? -0.997 10.105 -5.156 1.00 88.19 172 GLU A C 1
ATOM 1314 O O . GLU A 1 172 ? -1.535 9.403 -4.299 1.00 88.19 172 GLU A O 1
ATOM 1319 N N . LEU A 1 173 ? 0.285 10.478 -5.041 1.00 90.69 173 LEU A N 1
ATOM 1320 C CA . LEU A 1 173 ? 1.110 10.125 -3.879 1.00 90.69 173 LEU A CA 1
ATOM 1321 C C . LEU A 1 173 ? 0.558 10.716 -2.579 1.00 90.69 173 LEU A C 1
ATOM 1323 O O . LEU A 1 173 ? 0.600 10.052 -1.542 1.00 90.69 173 LEU A O 1
ATOM 1327 N N . GLN A 1 174 ? 0.065 11.952 -2.629 1.00 91.75 174 GLN A N 1
ATOM 1328 C CA . GLN A 1 174 ? -0.574 12.622 -1.503 1.00 91.75 174 GLN A CA 1
ATOM 1329 C C . GLN A 1 174 ? -1.843 11.878 -1.082 1.00 91.75 174 GLN A C 1
ATOM 1331 O O . GLN A 1 174 ? -2.011 11.598 0.104 1.00 91.75 174 GLN A O 1
ATOM 1336 N N . HIS A 1 175 ? -2.678 11.476 -2.045 1.00 93.50 175 HIS A N 1
ATOM 1337 C CA . HIS A 1 175 ? -3.874 10.682 -1.779 1.00 93.50 175 HIS A CA 1
ATOM 1338 C C . HIS A 1 175 ? -3.544 9.336 -1.117 1.00 93.50 175 HIS A C 1
ATOM 1340 O O . HIS A 1 175 ? -4.123 9.000 -0.087 1.00 93.50 175 HIS A O 1
ATOM 1346 N N . PHE A 1 176 ? -2.553 8.603 -1.633 1.00 95.56 176 PHE A N 1
ATOM 1347 C CA . PHE A 1 176 ? -2.128 7.337 -1.028 1.00 95.56 176 PHE A CA 1
ATOM 1348 C C . PHE A 1 176 ? -1.553 7.508 0.382 1.00 95.56 176 PHE A C 1
ATOM 1350 O O . PHE A 1 176 ? -1.765 6.655 1.243 1.00 95.56 176 PHE A O 1
ATOM 1357 N N . LEU A 1 177 ? -0.809 8.590 0.637 1.00 96.00 177 LEU A N 1
ATOM 1358 C CA . LEU A 1 177 ? -0.291 8.889 1.973 1.00 96.00 177 LEU A CA 1
ATOM 1359 C C . LEU A 1 177 ? -1.418 9.214 2.953 1.00 96.00 177 LEU A C 1
ATOM 1361 O O . LEU A 1 177 ? -1.386 8.739 4.086 1.00 96.00 177 LEU A O 1
ATOM 1365 N N . GLU A 1 178 ? -2.390 10.013 2.523 1.00 96.00 178 GLU A N 1
ATOM 1366 C CA . GLU A 1 178 ? -3.579 10.345 3.302 1.00 96.00 178 GLU A CA 1
ATOM 1367 C C . GLU A 1 178 ? -4.357 9.079 3.676 1.00 96.00 178 GLU A C 1
ATOM 1369 O O . GLU A 1 178 ? -4.576 8.836 4.863 1.00 96.00 178 GLU A O 1
ATOM 1374 N N . GLU A 1 179 ? -4.680 8.233 2.695 1.00 97.25 179 GLU A N 1
ATOM 1375 C CA . GLU A 1 179 ? -5.384 6.966 2.907 1.00 97.25 179 GLU A CA 1
ATOM 1376 C C . GLU A 1 179 ? -4.622 6.063 3.887 1.00 97.25 179 GLU A C 1
ATOM 1378 O O . GLU A 1 179 ? -5.177 5.643 4.902 1.00 97.25 179 GLU A O 1
ATOM 1383 N N . ALA A 1 180 ? -3.319 5.851 3.664 1.00 98.19 180 ALA A N 1
ATOM 1384 C CA . ALA A 1 180 ? -2.494 5.025 4.545 1.00 98.19 180 ALA A CA 1
ATOM 1385 C C . ALA A 1 180 ? -2.503 5.527 5.999 1.00 98.19 180 ALA A C 1
ATOM 1387 O O . ALA A 1 180 ? -2.543 4.730 6.940 1.00 98.19 180 ALA A O 1
ATOM 1388 N N . LEU A 1 181 ? -2.439 6.849 6.191 1.00 98.31 181 LEU A N 1
ATOM 1389 C CA . LEU A 1 181 ? -2.433 7.479 7.510 1.00 98.31 181 LEU A CA 1
ATOM 1390 C C . LEU A 1 181 ? -3.785 7.354 8.212 1.00 98.31 181 LEU A C 1
ATOM 1392 O O . LEU A 1 181 ? -3.802 7.027 9.399 1.00 98.31 181 LEU A O 1
ATOM 1396 N N . LEU A 1 182 ? -4.889 7.589 7.498 1.00 97.56 182 LEU A N 1
ATOM 1397 C CA . LEU A 1 182 ? -6.243 7.458 8.039 1.00 97.56 182 LEU A CA 1
ATOM 1398 C C . LEU A 1 182 ? -6.533 6.011 8.441 1.00 97.56 182 LEU A C 1
ATOM 1400 O O . LEU A 1 182 ? -6.929 5.757 9.579 1.00 97.56 182 LEU A O 1
ATOM 1404 N N . THR A 1 183 ? -6.256 5.048 7.561 1.00 97.75 183 THR A N 1
ATOM 1405 C CA . THR A 1 183 ? -6.461 3.628 7.868 1.00 97.75 183 THR A CA 1
ATOM 1406 C C . THR A 1 183 ? -5.577 3.186 9.035 1.00 97.75 183 THR A C 1
ATOM 1408 O O . THR A 1 183 ? -6.043 2.490 9.936 1.00 97.75 183 THR A O 1
ATOM 1411 N N . LEU A 1 184 ? -4.315 3.628 9.091 1.00 98.31 184 LEU A N 1
ATOM 1412 C CA . LEU A 1 184 ? -3.429 3.296 10.210 1.00 98.31 184 LEU A CA 1
ATOM 1413 C C . LEU A 1 184 ? -3.929 3.899 11.528 1.00 98.31 184 LEU A C 1
ATOM 1415 O O . LEU A 1 184 ? -3.843 3.243 12.569 1.00 98.31 184 LEU A O 1
ATOM 1419 N N . ALA A 1 185 ? -4.455 5.124 11.499 1.00 97.25 185 ALA A N 1
ATOM 1420 C CA . ALA A 1 185 ? -5.047 5.764 12.668 1.00 97.25 185 ALA A CA 1
ATOM 1421 C C . ALA A 1 185 ? -6.247 4.957 13.188 1.00 97.25 185 ALA A C 1
ATOM 1423 O O . ALA A 1 185 ? -6.283 4.642 14.380 1.00 97.25 185 ALA A O 1
ATOM 1424 N N . ASN A 1 186 ? -7.146 4.522 12.298 1.00 96.00 186 ASN A N 1
ATOM 1425 C CA . ASN A 1 186 ? -8.306 3.688 12.640 1.00 96.00 186 ASN A CA 1
ATOM 1426 C C . ASN A 1 186 ? -7.908 2.366 13.317 1.00 96.00 186 ASN A C 1
ATOM 1428 O O . ASN A 1 186 ? -8.599 1.891 14.215 1.00 96.00 186 ASN A O 1
ATOM 1432 N N . LEU A 1 187 ? -6.763 1.789 12.939 1.00 96.69 187 LEU A N 1
ATOM 1433 C CA . LEU A 1 187 ? -6.247 0.552 13.534 1.00 96.69 187 LEU A CA 1
ATOM 1434 C C . LEU A 1 187 ? -5.367 0.769 14.779 1.00 96.69 187 LEU A C 1
ATOM 1436 O O . LEU A 1 187 ? -4.849 -0.201 15.346 1.00 96.69 187 LEU A O 1
ATOM 1440 N N . THR A 1 188 ? -5.146 2.014 15.211 1.00 96.31 188 THR A N 1
ATOM 1441 C CA . THR A 1 188 ? -4.227 2.348 16.308 1.00 96.31 188 THR A CA 1
ATOM 1442 C C . THR A 1 188 ? -4.954 2.448 17.651 1.00 96.31 188 THR A C 1
ATOM 1444 O O . THR A 1 188 ? -5.799 3.310 17.864 1.00 96.31 188 THR A O 1
ATOM 1447 N N . LEU A 1 189 ? -4.550 1.596 18.600 1.00 94.06 189 LEU A N 1
ATOM 1448 C CA . LEU A 1 189 ? -5.112 1.539 19.960 1.00 94.06 189 LEU A CA 1
ATOM 1449 C C . LEU A 1 189 ? -4.689 2.704 20.868 1.00 94.06 189 LEU A C 1
ATOM 1451 O O . LEU A 1 189 ? -5.407 3.066 21.795 1.00 94.06 189 LEU A O 1
ATOM 1455 N N . ASP A 1 190 ? -3.482 3.235 20.671 1.00 95.81 190 ASP A N 1
ATOM 1456 C CA . ASP A 1 190 ? -2.960 4.333 21.486 1.00 95.81 190 ASP A CA 1
ATOM 1457 C C . ASP A 1 190 ? -3.554 5.656 20.998 1.00 95.81 190 ASP A C 1
ATOM 1459 O O . ASP A 1 190 ? -3.235 6.116 19.904 1.00 95.81 190 ASP A O 1
ATOM 1463 N N . GLU A 1 191 ? -4.414 6.254 21.819 1.00 95.00 191 GLU A N 1
ATOM 1464 C CA . GLU A 1 191 ? -5.175 7.461 21.484 1.00 95.00 191 GLU A CA 1
ATOM 1465 C C . GLU A 1 191 ? -4.281 8.609 21.012 1.00 95.00 191 GLU A C 1
ATOM 1467 O O . GLU A 1 191 ? -4.540 9.209 19.974 1.00 95.00 191 GLU A O 1
ATOM 1472 N N . LYS A 1 192 ? -3.163 8.845 21.703 1.00 96.44 192 LYS A N 1
ATOM 1473 C CA . LYS A 1 192 ? -2.234 9.914 21.340 1.00 96.44 192 LYS A CA 1
ATOM 1474 C C . LYS A 1 192 ? -1.588 9.670 19.975 1.00 96.44 192 LYS A C 1
ATOM 1476 O O . LYS A 1 192 ? -1.502 10.583 19.160 1.00 96.44 192 LYS A O 1
ATOM 1481 N N . LYS A 1 193 ? -1.121 8.447 19.708 1.00 96.75 193 LYS A N 1
ATOM 1482 C CA . LYS A 1 193 ? -0.563 8.096 18.392 1.00 96.75 193 LYS A CA 1
ATOM 1483 C C . LYS A 1 193 ? -1.616 8.182 17.295 1.00 96.75 193 LYS A C 1
ATOM 1485 O O . LYS A 1 193 ? -1.286 8.600 16.191 1.00 96.75 193 LYS A O 1
ATOM 1490 N N . ARG A 1 194 ? -2.855 7.784 17.586 1.00 96.44 194 ARG A N 1
ATOM 1491 C CA . ARG A 1 194 ? -3.982 7.891 16.657 1.00 96.44 194 ARG A CA 1
ATOM 1492 C C . ARG A 1 194 ? -4.258 9.352 16.294 1.00 96.44 194 ARG A C 1
ATOM 1494 O O . ARG A 1 194 ? -4.323 9.670 15.113 1.00 96.44 194 ARG A O 1
ATOM 1501 N N . GLU A 1 195 ? -4.323 10.246 17.279 1.00 96.06 195 GLU A N 1
ATOM 1502 C CA . GLU A 1 195 ? -4.455 11.693 17.052 1.00 96.06 195 GLU A CA 1
ATOM 1503 C C . GLU A 1 195 ? -3.290 12.260 16.225 1.00 96.06 195 GLU A C 1
ATOM 1505 O O . GLU A 1 195 ? -3.513 12.986 15.257 1.00 96.06 195 GLU A O 1
ATOM 1510 N N . ASP A 1 196 ? -2.045 11.886 16.548 1.00 96.62 196 ASP A N 1
ATOM 1511 C CA . ASP A 1 196 ? -0.860 12.310 15.789 1.00 96.62 196 ASP A CA 1
ATOM 1512 C C . ASP A 1 196 ? -0.940 11.870 14.309 1.00 96.62 196 ASP A C 1
ATOM 1514 O O . ASP A 1 196 ? -0.522 12.609 13.411 1.00 96.62 196 ASP A O 1
ATOM 1518 N N . LEU A 1 197 ? -1.484 10.677 14.039 1.00 97.25 197 LEU A N 1
ATOM 1519 C CA . LEU A 1 197 ? -1.690 10.158 12.684 1.00 97.25 197 LEU A CA 1
ATOM 1520 C C . LEU A 1 197 ? -2.785 10.924 11.934 1.00 97.25 197 LEU A C 1
ATOM 1522 O O . LEU A 1 197 ? -2.553 11.319 10.790 1.00 97.25 197 LEU A O 1
ATOM 1526 N N . TYR A 1 198 ? -3.922 11.210 12.571 1.00 96.25 198 TYR A N 1
ATOM 1527 C CA . TYR A 1 198 ? -4.987 12.024 11.975 1.00 96.25 198 TYR A CA 1
ATOM 1528 C C . TYR A 1 198 ? -4.526 13.440 11.636 1.00 96.25 198 TYR A C 1
ATOM 1530 O O . TYR A 1 198 ? -4.759 13.922 10.527 1.00 96.25 198 TYR A O 1
ATOM 1538 N N . LEU A 1 199 ? -3.798 14.094 12.545 1.00 94.56 199 LEU A N 1
ATOM 1539 C CA . LEU A 1 199 ? -3.225 15.420 12.295 1.00 94.56 199 LEU A CA 1
ATOM 1540 C C . LEU A 1 199 ? -2.268 15.405 11.100 1.00 94.56 199 LEU A C 1
ATOM 1542 O O . LEU A 1 199 ? -2.212 16.353 10.311 1.00 94.56 199 LEU A O 1
ATOM 1546 N N . ARG A 1 200 ? -1.507 14.319 10.949 1.00 94.62 200 ARG A N 1
ATOM 1547 C CA . ARG A 1 200 ? -0.622 14.139 9.802 1.00 94.62 200 ARG A CA 1
ATOM 1548 C C . ARG A 1 200 ? -1.408 13.912 8.511 1.00 94.62 200 ARG A C 1
ATOM 1550 O O . ARG A 1 200 ? -1.037 14.523 7.514 1.00 94.62 200 ARG A O 1
ATOM 1557 N N . ALA A 1 201 ? -2.477 13.116 8.531 1.00 93.94 201 ALA A N 1
ATOM 1558 C CA . ALA A 1 201 ? -3.355 12.910 7.377 1.00 93.94 201 ALA A CA 1
ATOM 1559 C C . ALA A 1 201 ? -4.007 14.226 6.921 1.00 93.94 201 ALA A C 1
ATOM 1561 O O . ALA A 1 201 ? -3.921 14.588 5.752 1.00 93.94 201 ALA A O 1
ATOM 1562 N N . GLN A 1 202 ? -4.552 15.012 7.855 1.00 90.69 202 GLN A N 1
ATOM 1563 C CA . GLN A 1 202 ? -5.145 16.321 7.566 1.00 90.69 202 GLN A CA 1
ATOM 1564 C C . GLN A 1 202 ? -4.135 17.284 6.929 1.00 90.69 202 GLN A C 1
ATOM 1566 O O . GLN A 1 202 ? -4.452 17.996 5.972 1.00 90.69 202 GLN A O 1
ATOM 1571 N N . LYS A 1 203 ? -2.904 17.310 7.453 1.00 89.69 203 LYS A N 1
ATOM 1572 C CA . LYS A 1 203 ? -1.824 18.120 6.883 1.00 89.69 203 LYS A CA 1
ATOM 1573 C C . LYS A 1 203 ? -1.467 17.663 5.471 1.00 89.69 203 LYS A C 1
ATOM 1575 O O . LYS A 1 203 ? -1.218 18.513 4.618 1.00 89.69 203 LYS A O 1
ATOM 1580 N N . GLU A 1 204 ? -1.419 16.353 5.250 1.00 87.44 204 GLU A N 1
ATOM 1581 C CA . GLU A 1 204 ? -1.146 15.779 3.938 1.00 87.44 204 GLU A CA 1
ATOM 1582 C C . GLU A 1 204 ? -2.254 16.150 2.949 1.00 87.44 204 GLU A C 1
ATOM 1584 O O . GLU A 1 204 ? -1.924 16.570 1.859 1.00 87.44 204 GLU A O 1
ATOM 1589 N N . SER A 1 205 ? -3.526 16.181 3.355 1.00 79.56 205 SER A N 1
ATOM 1590 C CA . SER A 1 205 ? -4.680 16.609 2.538 1.00 79.56 205 SER A CA 1
ATOM 1591 C C . SER A 1 205 ? -4.761 18.128 2.254 1.00 79.56 205 SER A C 1
ATOM 1593 O O . SER A 1 205 ? -5.710 18.628 1.653 1.00 79.56 205 SER A O 1
ATOM 1595 N N . GLY A 1 206 ? -3.804 18.928 2.743 1.00 75.44 206 GLY A N 1
ATOM 1596 C CA . GLY A 1 206 ? -3.867 20.393 2.641 1.00 75.44 206 GLY A CA 1
ATOM 1597 C C . GLY A 1 206 ? -4.995 21.031 3.468 1.00 75.44 206 GLY A C 1
ATOM 1598 O O . GLY A 1 206 ? -5.374 22.173 3.205 1.00 75.44 206 GLY A O 1
ATOM 1599 N N . GLY A 1 207 ? -5.521 20.316 4.470 1.00 61.94 207 GLY A N 1
ATOM 1600 C CA . GLY A 1 207 ? -6.619 20.767 5.329 1.00 61.94 207 GLY A CA 1
ATOM 1601 C C . GLY A 1 207 ? -8.024 20.552 4.759 1.00 61.94 207 GLY A C 1
ATOM 1602 O O . GLY A 1 207 ? -8.960 21.161 5.267 1.00 61.94 207 GLY A O 1
ATOM 1603 N N . ALA A 1 208 ? -8.190 19.728 3.717 1.00 60.59 208 ALA A N 1
ATOM 1604 C CA . ALA A 1 208 ? -9.505 19.430 3.141 1.00 60.59 208 ALA A CA 1
ATOM 1605 C C . ALA A 1 208 ? -10.376 18.521 4.032 1.00 60.59 208 ALA A C 1
ATOM 1607 O O . ALA A 1 208 ? -11.601 18.602 3.962 1.00 60.59 208 ALA A O 1
ATOM 1608 N N . ILE A 1 209 ? -9.760 17.698 4.887 1.00 59.53 209 ILE A N 1
ATOM 1609 C CA . ILE A 1 209 ? -10.462 16.883 5.883 1.00 59.53 209 ILE A CA 1
ATOM 1610 C C . ILE A 1 209 ? -10.539 17.662 7.198 1.00 59.53 209 ILE A C 1
ATOM 1612 O O . ILE A 1 209 ? -9.511 17.925 7.825 1.00 59.53 209 ILE A O 1
ATOM 1616 N N . ASP A 1 210 ? -11.745 18.009 7.641 1.00 57.25 210 ASP A N 1
ATOM 1617 C CA . ASP A 1 210 ? -11.983 18.551 8.979 1.00 57.25 210 ASP A CA 1
ATOM 1618 C C . ASP A 1 210 ? -12.501 17.444 9.907 1.00 57.25 210 ASP A C 1
ATOM 1620 O O . ASP A 1 210 ? -13.690 17.152 9.940 1.00 57.25 210 ASP A O 1
ATOM 1624 N N . LEU A 1 211 ? -11.586 16.796 10.634 1.00 62.69 211 LEU A N 1
ATOM 1625 C CA . LEU A 1 211 ? -11.917 15.754 11.617 1.00 62.69 211 LEU A CA 1
ATOM 1626 C C . LEU A 1 211 ? -12.371 16.335 12.971 1.00 62.69 211 LEU A C 1
ATOM 1628 O O . LEU A 1 211 ? -12.595 15.579 13.912 1.00 62.69 211 LEU A O 1
ATOM 1632 N N . SER A 1 212 ? -12.467 17.666 13.109 1.00 57.28 212 SER A N 1
ATOM 1633 C CA . SER A 1 212 ? -12.787 18.300 14.395 1.00 57.28 212 SER A CA 1
ATOM 1634 C C . SER A 1 212 ? -14.267 18.219 14.789 1.00 57.28 212 SER A C 1
ATOM 1636 O O . SER A 1 212 ? -14.565 18.324 15.976 1.00 57.28 212 SER A O 1
ATOM 1638 N N . ASP A 1 213 ? -15.168 17.944 13.840 1.00 47.06 213 ASP A N 1
ATOM 1639 C CA . ASP A 1 213 ? -16.615 17.845 14.095 1.00 47.06 213 ASP A CA 1
ATOM 1640 C C . ASP A 1 213 ? -17.080 16.437 14.538 1.00 47.06 213 ASP A C 1
ATOM 1642 O O . ASP A 1 213 ? -18.154 16.311 15.123 1.00 47.06 213 ASP A O 1
ATOM 1646 N N . GLU A 1 214 ? -16.295 15.371 14.325 1.00 50.56 214 GLU A N 1
ATOM 1647 C CA . GLU A 1 214 ? -16.683 13.996 14.717 1.00 50.56 214 GLU A CA 1
ATOM 1648 C C . GLU A 1 214 ? -16.304 13.631 16.166 1.00 50.56 214 GLU A C 1
ATOM 1650 O O . GLU A 1 214 ? -16.772 12.627 16.699 1.00 50.56 214 GLU A O 1
ATOM 1655 N N . MET A 1 215 ? -15.482 14.448 16.837 1.00 49.84 215 MET A N 1
ATOM 1656 C CA . MET A 1 215 ? -14.978 14.168 18.192 1.00 49.84 215 MET A CA 1
ATOM 1657 C C . MET A 1 215 ? -15.871 14.693 19.332 1.00 49.84 215 MET A C 1
ATOM 1659 O O . MET A 1 215 ? -15.606 14.383 20.492 1.00 49.84 215 MET A O 1
ATOM 1663 N N . ASP A 1 216 ? -16.924 15.460 19.030 1.00 41.03 216 ASP A N 1
ATOM 1664 C CA . ASP A 1 216 ? -17.814 16.061 20.041 1.00 41.03 216 ASP A CA 1
ATOM 1665 C C . ASP A 1 216 ? -19.065 15.203 20.367 1.00 41.03 216 ASP A C 1
ATOM 1667 O O . ASP A 1 216 ? -19.877 15.603 21.207 1.00 41.03 216 ASP A O 1
ATOM 1671 N N . GLU A 1 217 ? -19.233 14.016 19.759 1.00 40.22 217 GLU A N 1
ATOM 1672 C CA . GLU A 1 217 ? -20.407 13.139 19.976 1.00 40.22 217 GLU A CA 1
ATOM 1673 C C . GLU A 1 217 ? -20.150 11.815 20.735 1.00 40.22 217 GLU A C 1
ATOM 1675 O O . GLU A 1 217 ? -21.079 11.014 20.872 1.00 40.22 217 GLU A O 1
ATOM 1680 N N . SER A 1 218 ? -18.959 11.582 21.303 1.00 35.22 218 SER A N 1
ATOM 1681 C CA . SER A 1 218 ? -18.662 10.376 22.114 1.00 35.22 218 SER A CA 1
ATOM 1682 C C . SER A 1 218 ? -18.480 10.641 23.607 1.00 35.22 218 SER A C 1
ATOM 1684 O O . SER A 1 218 ? -17.596 11.457 23.951 1.00 35.22 218 SER A O 1
#